Protein AF-A0A5Z9PW74-F1 (afdb_monomer)

Structure (mmCIF, N/CA/C/O backbone):
data_AF-A0A5Z9PW74-F1
#
_entry.id   AF-A0A5Z9PW74-F1
#
loop_
_atom_site.group_PDB
_atom_site.id
_atom_site.type_symbol
_atom_site.label_atom_id
_atom_site.label_alt_id
_atom_site.label_comp_id
_atom_site.label_asym_id
_atom_site.label_entity_id
_atom_site.label_seq_id
_atom_site.pdbx_PDB_ins_code
_atom_site.Cartn_x
_atom_site.Cartn_y
_atom_site.Cartn_z
_atom_site.occupancy
_atom_site.B_iso_or_equiv
_atom_site.auth_seq_id
_atom_site.auth_comp_id
_atom_site.auth_asym_id
_atom_site.auth_atom_id
_atom_site.pdbx_PDB_model_num
ATOM 1 N N . MET A 1 1 ? 16.087 -4.328 -12.715 1.00 66.50 1 MET A N 1
ATOM 2 C CA . MET A 1 1 ? 15.953 -2.878 -12.446 1.00 66.50 1 MET A CA 1
ATOM 3 C C . MET A 1 1 ? 14.597 -2.416 -12.940 1.00 66.50 1 MET A C 1
ATOM 5 O O . MET A 1 1 ? 14.106 -2.971 -13.917 1.00 66.50 1 MET A O 1
ATOM 9 N N . VAL A 1 2 ? 13.992 -1.455 -12.253 1.00 74.88 2 VAL A N 1
ATOM 10 C CA . VAL A 1 2 ? 12.717 -0.832 -12.641 1.00 74.88 2 VAL A CA 1
ATOM 11 C C . VAL A 1 2 ? 13.027 0.617 -12.989 1.00 74.88 2 VAL A C 1
ATOM 13 O O . VAL A 1 2 ? 13.859 1.220 -12.319 1.00 74.88 2 VAL A O 1
ATOM 16 N N . GLY A 1 3 ? 12.424 1.165 -14.040 1.00 78.69 3 GLY A N 1
ATOM 17 C CA . GLY A 1 3 ? 12.717 2.526 -14.480 1.00 78.69 3 GLY A CA 1
ATOM 18 C C . GLY A 1 3 ? 11.499 3.230 -15.059 1.00 78.69 3 GLY A C 1
ATOM 19 O O . GLY A 1 3 ? 10.570 2.586 -15.549 1.00 78.69 3 GLY A O 1
ATOM 20 N N . LYS A 1 4 ? 11.514 4.559 -14.988 1.00 83.31 4 LYS A N 1
ATOM 21 C CA . LYS A 1 4 ? 10.481 5.441 -15.528 1.00 83.31 4 LYS A CA 1
ATOM 22 C C . LYS A 1 4 ? 10.941 5.996 -16.870 1.00 83.31 4 LYS A C 1
ATOM 24 O O . LYS A 1 4 ? 12.038 6.531 -16.981 1.00 83.31 4 LYS A O 1
ATOM 29 N N . ILE A 1 5 ? 10.089 5.900 -17.887 1.00 86.31 5 ILE A N 1
ATOM 30 C CA . ILE A 1 5 ? 10.339 6.539 -19.184 1.00 86.31 5 ILE A CA 1
ATOM 31 C C . ILE A 1 5 ? 10.081 8.043 -19.046 1.00 86.31 5 ILE A C 1
ATOM 33 O O . ILE A 1 5 ? 8.976 8.444 -18.684 1.00 86.31 5 ILE A O 1
ATOM 37 N N . THR A 1 6 ? 11.078 8.868 -19.365 1.00 88.06 6 THR A N 1
ATOM 38 C CA . THR A 1 6 ? 11.010 10.337 -19.233 1.00 88.06 6 THR A CA 1
ATOM 39 C C . THR A 1 6 ? 10.959 11.068 -20.573 1.00 88.06 6 THR A C 1
ATOM 41 O O . THR A 1 6 ? 10.794 12.285 -20.600 1.00 88.06 6 THR A O 1
ATOM 44 N N . SER A 1 7 ? 11.056 10.352 -21.700 1.00 88.75 7 SER A N 1
ATOM 45 C CA . SER A 1 7 ? 10.998 10.955 -23.034 1.00 88.75 7 SER A CA 1
ATOM 46 C C . SER A 1 7 ? 10.033 10.253 -23.987 1.00 88.75 7 SER A C 1
ATOM 48 O O . SER A 1 7 ? 9.772 9.046 -23.915 1.00 88.75 7 SER A O 1
ATOM 50 N N . ASN A 1 8 ? 9.583 11.024 -24.976 1.00 89.56 8 ASN A N 1
ATOM 51 C CA . ASN A 1 8 ? 9.046 10.475 -26.213 1.00 89.56 8 ASN A CA 1
ATOM 52 C C . ASN A 1 8 ? 10.117 9.647 -26.949 1.00 89.56 8 ASN A C 1
ATOM 54 O O . ASN A 1 8 ? 11.316 9.845 -26.718 1.00 89.56 8 ASN A O 1
ATOM 58 N N . PRO A 1 9 ? 9.703 8.702 -27.813 1.00 89.06 9 PRO A N 1
ATOM 59 C CA . PRO A 1 9 ? 10.643 7.951 -28.629 1.00 89.06 9 PRO A CA 1
ATOM 60 C C . PRO A 1 9 ? 11.399 8.894 -29.570 1.00 89.06 9 PRO A C 1
ATOM 62 O O . PRO A 1 9 ? 10.784 9.706 -30.260 1.00 89.06 9 PRO A O 1
ATOM 65 N N . TYR A 1 10 ? 12.722 8.769 -29.614 1.00 89.38 10 TYR A N 1
ATOM 66 C CA . TYR A 1 10 ? 13.591 9.545 -30.496 1.00 89.38 10 TYR A CA 1
ATOM 67 C C . TYR A 1 10 ? 14.559 8.635 -31.250 1.00 89.38 10 TYR A C 1
ATOM 69 O O . TYR A 1 10 ? 14.771 7.477 -30.880 1.00 89.38 10 TYR A O 1
ATOM 77 N N . LYS A 1 11 ? 15.114 9.153 -32.348 1.00 87.88 11 LYS A N 1
ATOM 78 C CA . LYS A 1 11 ? 16.115 8.446 -33.141 1.00 87.88 11 LYS A CA 1
ATOM 79 C C . LYS A 1 11 ? 17.508 8.893 -32.720 1.00 87.88 11 LYS A C 1
ATOM 81 O O . LYS A 1 11 ? 17.800 10.081 -32.751 1.00 87.88 11 LYS A O 1
ATOM 86 N N . ASP A 1 12 ? 18.352 7.933 -32.394 1.00 84.00 12 ASP A N 1
ATOM 87 C CA . ASP A 1 12 ? 19.749 8.136 -32.044 1.00 84.00 12 ASP A CA 1
ATOM 88 C C . ASP A 1 12 ? 20.562 6.967 -32.600 1.00 84.00 12 ASP A C 1
ATOM 90 O O . ASP A 1 12 ? 20.266 5.803 -32.343 1.00 84.00 12 ASP A O 1
ATOM 94 N N . ILE A 1 13 ? 21.518 7.293 -33.463 1.00 80.00 13 ILE A N 1
ATOM 95 C CA . ILE A 1 13 ? 22.240 6.342 -34.315 1.00 80.00 13 ILE A CA 1
ATOM 96 C C . ILE A 1 13 ? 23.538 5.884 -33.631 1.00 80.00 13 ILE A C 1
ATOM 98 O O . ILE A 1 13 ? 24.145 4.905 -34.062 1.00 80.00 13 ILE A O 1
ATOM 102 N N . GLU A 1 14 ? 23.956 6.552 -32.556 1.00 80.62 14 GLU A N 1
ATOM 103 C CA . GLU A 1 14 ? 25.198 6.236 -31.859 1.00 80.62 14 GLU A CA 1
ATOM 104 C C . GLU A 1 14 ? 25.091 4.884 -31.166 1.00 80.62 14 GLU A C 1
ATOM 106 O O . GLU A 1 14 ? 24.186 4.659 -30.376 1.00 80.62 14 GLU A O 1
ATOM 111 N N . SER A 1 15 ? 26.001 3.951 -31.426 1.00 75.38 15 SER A N 1
ATOM 112 C CA . SER A 1 15 ? 25.980 2.647 -30.760 1.00 75.38 15 SER A CA 1
ATOM 113 C C . SER A 1 15 ? 26.229 2.778 -29.256 1.00 75.38 15 SER A C 1
ATOM 115 O O . SER A 1 15 ? 27.165 3.459 -28.849 1.00 75.38 15 SER A O 1
ATOM 117 N N . VAL A 1 16 ? 25.437 2.077 -28.441 1.00 75.38 16 VAL A N 1
ATOM 118 C CA . VAL A 1 16 ? 25.599 2.052 -26.977 1.00 75.38 16 VAL A CA 1
ATOM 119 C C . VAL A 1 16 ? 26.006 0.660 -26.522 1.00 75.38 16 VAL A C 1
ATOM 121 O O . VAL A 1 16 ? 25.545 -0.347 -27.068 1.00 75.38 16 VAL A O 1
ATOM 124 N N . THR A 1 17 ? 26.886 0.618 -25.531 1.00 75.00 17 THR A N 1
ATOM 125 C CA . THR A 1 17 ? 27.323 -0.598 -24.854 1.00 75.00 17 THR A CA 1
ATOM 126 C C . THR A 1 17 ? 26.446 -0.877 -23.636 1.00 75.00 17 THR A C 1
ATOM 128 O O . THR A 1 17 ? 25.918 0.033 -22.995 1.00 75.00 17 THR A O 1
ATOM 131 N N . LEU A 1 18 ? 26.252 -2.156 -23.322 1.00 70.69 18 LEU A N 1
ATOM 132 C CA . LEU A 1 18 ? 25.516 -2.559 -22.127 1.00 70.69 18 LEU A CA 1
ATOM 133 C C . LEU A 1 18 ? 26.443 -2.481 -20.912 1.00 70.69 18 LEU A C 1
ATOM 135 O O . LEU A 1 18 ? 27.542 -3.023 -20.930 1.00 70.69 18 LEU A O 1
ATOM 139 N N . LEU A 1 19 ? 25.987 -1.839 -19.842 1.00 70.00 19 LEU A N 1
ATOM 140 C CA . LEU A 1 19 ? 26.638 -1.903 -18.535 1.00 70.00 19 LEU A CA 1
ATOM 141 C C . LEU A 1 19 ? 26.008 -3.040 -17.731 1.00 70.00 19 LEU A C 1
ATOM 143 O O . LEU A 1 19 ? 24.802 -3.030 -17.477 1.00 70.00 19 LEU A O 1
ATOM 147 N N . ASN A 1 20 ? 26.818 -4.026 -17.346 1.00 65.94 20 ASN A N 1
ATOM 148 C CA . ASN A 1 20 ? 26.377 -5.079 -16.439 1.00 65.94 20 ASN A CA 1
ATOM 149 C C . ASN A 1 20 ? 26.223 -4.547 -15.012 1.00 65.94 20 ASN A C 1
ATOM 151 O O . ASN A 1 20 ? 26.758 -3.499 -14.651 1.00 65.94 20 ASN A O 1
ATOM 155 N N . VAL A 1 21 ? 25.508 -5.317 -14.187 1.00 64.69 21 VAL A N 1
ATOM 156 C CA . VAL A 1 21 ? 25.274 -5.012 -12.763 1.00 64.69 21 VAL A CA 1
ATOM 157 C C . VAL A 1 21 ? 26.593 -4.823 -11.997 1.00 64.69 21 VAL A C 1
ATOM 159 O O . VAL A 1 21 ? 26.650 -4.013 -11.079 1.00 64.69 21 VAL A O 1
ATOM 162 N N . ASP A 1 22 ? 27.665 -5.485 -12.441 1.00 68.38 22 ASP A N 1
ATOM 163 C CA . ASP A 1 22 ? 29.005 -5.418 -11.844 1.00 68.38 22 ASP A CA 1
ATOM 164 C C . ASP A 1 22 ? 29.851 -4.228 -12.351 1.00 68.38 22 ASP A C 1
ATOM 166 O O . ASP A 1 22 ? 31.044 -4.139 -12.069 1.00 68.38 22 ASP A O 1
ATOM 170 N N . GLY A 1 23 ? 29.270 -3.324 -13.151 1.00 65.31 23 GLY A N 1
ATOM 171 C CA . GLY A 1 23 ? 29.958 -2.159 -13.727 1.00 65.31 23 GLY A CA 1
ATOM 172 C C . GLY A 1 23 ? 30.857 -2.473 -14.929 1.00 65.31 23 GLY A C 1
ATOM 173 O O . GLY A 1 23 ? 31.431 -1.565 -15.529 1.00 65.31 23 GLY A O 1
ATOM 174 N N . ILE A 1 24 ? 30.960 -3.745 -15.321 1.00 73.06 24 ILE A N 1
ATOM 175 C CA . ILE A 1 24 ? 31.710 -4.176 -16.503 1.00 73.06 24 ILE A CA 1
ATOM 176 C C . ILE A 1 24 ? 30.878 -3.887 -17.754 1.00 73.06 24 ILE A C 1
ATOM 178 O O . ILE A 1 24 ? 29.700 -4.239 -17.836 1.00 73.06 24 ILE A O 1
ATOM 182 N N . THR A 1 25 ? 31.501 -3.243 -18.737 1.00 71.62 25 THR A N 1
ATOM 183 C CA . THR A 1 25 ? 30.874 -2.957 -20.029 1.00 71.62 25 THR A CA 1
ATOM 184 C C . THR A 1 25 ? 30.905 -4.216 -20.897 1.00 71.62 25 THR A C 1
ATOM 186 O O . THR A 1 25 ? 31.973 -4.773 -21.133 1.00 71.62 25 THR A O 1
ATOM 189 N N . ASP A 1 26 ? 29.744 -4.680 -21.351 1.00 69.50 26 ASP A N 1
ATOM 190 C CA . ASP A 1 26 ? 29.622 -5.768 -22.323 1.00 69.50 26 ASP A CA 1
ATOM 191 C C . ASP A 1 26 ? 30.066 -5.263 -23.709 1.00 69.50 26 ASP A C 1
ATOM 193 O O . ASP A 1 26 ? 29.720 -4.154 -24.128 1.00 69.50 26 ASP A O 1
ATOM 197 N N . GLU A 1 27 ? 30.809 -6.091 -24.443 1.00 62.38 27 GLU A N 1
ATOM 198 C CA . GLU A 1 27 ? 31.294 -5.787 -25.797 1.00 62.38 27 GLU A CA 1
ATOM 199 C C . GLU A 1 27 ? 30.161 -5.768 -26.840 1.00 62.38 27 GLU A C 1
ATOM 201 O O . GLU A 1 27 ? 30.342 -5.327 -27.980 1.00 62.38 27 GLU A O 1
ATOM 206 N N . LYS A 1 28 ? 28.961 -6.236 -26.477 1.00 69.81 28 LYS A N 1
ATOM 207 C CA . LYS A 1 28 ? 27.792 -6.227 -27.361 1.00 69.81 28 LYS A CA 1
ATOM 208 C C . LYS A 1 28 ? 27.276 -4.809 -27.613 1.00 69.81 28 LYS A C 1
ATOM 210 O O . LYS A 1 28 ? 26.594 -4.207 -26.786 1.00 69.81 28 LYS A O 1
ATOM 215 N N . LEU A 1 29 ? 27.522 -4.323 -28.830 1.00 69.50 29 L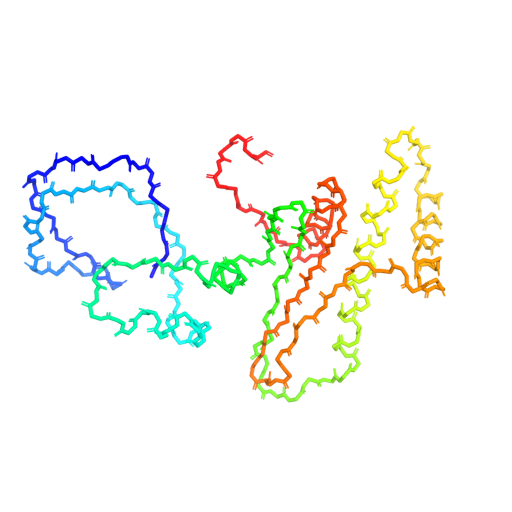EU A N 1
ATOM 216 C CA . LEU A 1 29 ? 26.974 -3.068 -29.346 1.00 69.50 29 LEU A CA 1
ATOM 217 C C . LEU A 1 29 ? 25.482 -3.208 -29.673 1.00 69.50 29 LEU A C 1
ATOM 219 O O . LEU A 1 29 ? 25.085 -3.982 -30.553 1.00 69.50 29 LEU A O 1
ATOM 223 N N . LEU A 1 30 ? 24.651 -2.398 -29.021 1.00 72.81 30 LEU A N 1
ATOM 224 C CA . LEU A 1 30 ? 23.245 -2.254 -29.378 1.00 72.81 30 LEU A CA 1
ATOM 225 C C . LEU A 1 30 ? 23.124 -1.384 -30.635 1.00 72.81 30 LEU A C 1
ATOM 227 O O . LEU A 1 30 ? 23.350 -0.176 -30.603 1.00 72.81 30 LEU A O 1
ATOM 231 N N . LYS A 1 31 ? 22.728 -2.007 -31.750 1.00 78.56 31 LYS A N 1
ATOM 232 C CA . LYS A 1 31 ? 22.545 -1.350 -33.061 1.00 78.56 31 LYS A CA 1
ATOM 233 C C . LYS A 1 31 ? 21.176 -0.678 -33.231 1.00 78.56 31 LYS A C 1
ATOM 235 O O . LYS A 1 31 ? 20.848 -0.206 -34.316 1.00 78.56 31 LYS A O 1
ATOM 240 N N . PHE A 1 32 ? 20.346 -0.681 -32.190 1.00 79.88 32 PHE A N 1
ATOM 241 C CA . PHE A 1 32 ? 19.000 -0.124 -32.262 1.00 79.88 32 PHE A CA 1
ATOM 242 C C . PHE A 1 32 ? 19.042 1.401 -32.196 1.00 79.88 32 PHE A C 1
ATOM 244 O O . PHE A 1 32 ? 19.608 1.980 -31.267 1.00 79.88 32 PHE A O 1
ATOM 251 N N . SER A 1 33 ? 18.401 2.036 -33.181 1.00 84.12 33 SER A N 1
ATOM 252 C CA . SER A 1 33 ? 18.391 3.492 -33.301 1.00 84.12 33 SER A CA 1
ATOM 253 C C . SER A 1 33 ? 17.187 4.170 -32.652 1.00 84.12 33 SER A C 1
ATOM 255 O O . SER A 1 33 ? 17.133 5.390 -32.604 1.00 84.12 33 SER A O 1
ATOM 257 N N . LEU A 1 34 ? 16.172 3.411 -32.233 1.00 84.31 34 LEU A N 1
ATOM 258 C CA . LEU A 1 34 ? 14.992 3.957 -31.562 1.00 84.31 34 LEU A CA 1
ATOM 259 C C . LEU A 1 34 ? 15.220 3.923 -30.052 1.00 84.31 34 LEU A C 1
ATOM 261 O O . LEU A 1 34 ? 15.484 2.854 -29.502 1.00 84.31 34 LEU A O 1
ATOM 265 N N . ARG A 1 35 ? 15.114 5.078 -29.392 1.00 85.69 35 ARG A N 1
ATOM 266 C CA . ARG A 1 35 ? 15.480 5.244 -27.982 1.00 85.69 35 ARG A CA 1
ATOM 267 C C . ARG A 1 35 ? 14.448 6.008 -27.184 1.00 85.69 35 ARG A C 1
ATOM 269 O O . ARG A 1 35 ? 13.612 6.726 -27.730 1.00 85.69 35 ARG A O 1
ATOM 276 N N . ARG A 1 36 ? 14.526 5.816 -25.871 1.00 88.06 36 ARG A N 1
ATOM 277 C CA . ARG A 1 36 ? 13.781 6.547 -24.852 1.00 88.06 36 ARG A CA 1
ATOM 278 C C . ARG A 1 36 ? 14.687 6.745 -23.645 1.00 88.06 36 ARG A C 1
ATOM 280 O O . ARG A 1 36 ? 15.402 5.818 -23.271 1.00 88.06 36 ARG A O 1
ATOM 287 N N . ASN A 1 37 ? 14.610 7.918 -23.031 1.00 86.00 37 ASN A N 1
ATOM 288 C CA . ASN A 1 37 ? 15.283 8.178 -21.768 1.00 86.00 37 ASN A CA 1
ATOM 289 C C . ASN A 1 37 ? 14.562 7.416 -20.661 1.00 86.00 37 ASN A C 1
ATOM 291 O O . ASN A 1 37 ? 13.328 7.442 -20.581 1.00 86.00 37 ASN A O 1
ATOM 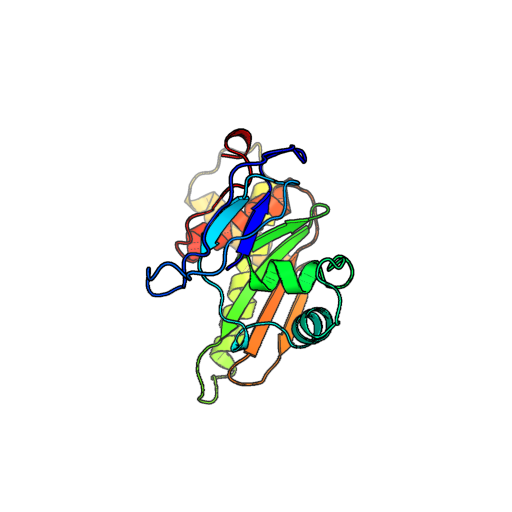295 N N . VAL A 1 38 ? 15.343 6.733 -19.830 1.00 84.56 38 VAL A N 1
ATOM 296 C CA . VAL A 1 38 ? 14.847 5.986 -18.679 1.00 84.56 38 VAL A CA 1
ATOM 297 C C . VAL A 1 38 ? 15.596 6.458 -17.448 1.00 84.56 38 VAL A C 1
ATOM 299 O O . VAL A 1 38 ? 16.822 6.397 -17.394 1.00 84.56 38 VAL A O 1
ATOM 302 N N . GLU A 1 39 ? 14.843 6.911 -16.459 1.00 83.75 39 GLU A N 1
ATOM 303 C CA . GLU A 1 39 ? 15.348 7.111 -15.112 1.00 83.75 39 GLU A CA 1
ATOM 304 C C . GLU A 1 39 ? 15.250 5.778 -14.372 1.00 83.75 39 GLU A C 1
ATOM 306 O O . GLU A 1 39 ? 14.156 5.249 -14.154 1.00 83.75 39 GLU A O 1
ATOM 311 N N . TRP A 1 40 ? 16.399 5.184 -14.058 1.00 80.12 40 TRP A N 1
ATOM 312 C CA . TRP A 1 40 ? 16.458 3.891 -13.388 1.00 80.12 40 TRP A CA 1
ATOM 313 C C . TRP A 1 40 ? 16.323 4.062 -11.877 1.00 80.12 40 TRP A C 1
ATOM 315 O O . TRP A 1 40 ? 17.081 4.797 -11.252 1.00 80.12 40 TRP A O 1
ATOM 325 N N . GLY A 1 41 ? 15.361 3.352 -11.295 1.00 72.19 41 GLY A N 1
ATOM 326 C CA . GLY A 1 41 ? 15.184 3.244 -9.855 1.00 72.19 41 GLY A CA 1
ATOM 327 C C . GLY A 1 41 ? 16.006 2.104 -9.251 1.00 72.19 41 GLY A C 1
ATOM 328 O O . GLY A 1 41 ? 16.911 1.541 -9.869 1.00 72.19 41 GLY A O 1
ATOM 329 N N . LYS A 1 42 ? 15.654 1.727 -8.018 1.00 71.69 42 LYS A N 1
ATOM 330 C CA . LYS A 1 42 ? 16.347 0.667 -7.274 1.00 71.69 42 LYS A CA 1
ATOM 331 C C . LYS A 1 42 ? 16.325 -0.670 -8.025 1.00 71.69 42 LYS A C 1
ATOM 333 O O . LYS A 1 42 ? 15.344 -1.045 -8.679 1.00 71.69 42 LYS A O 1
ATOM 338 N N . THR A 1 43 ? 17.411 -1.427 -7.891 1.00 73.25 43 THR A N 1
ATOM 339 C CA . THR A 1 43 ? 17.471 -2.804 -8.383 1.00 73.25 43 THR A CA 1
ATOM 340 C C . THR A 1 43 ? 16.487 -3.661 -7.602 1.00 73.25 43 THR A C 1
ATOM 342 O O . THR A 1 43 ? 16.626 -3.843 -6.398 1.00 73.25 43 THR A O 1
ATOM 345 N N . GLN A 1 44 ? 15.496 -4.189 -8.313 1.00 72.06 44 GLN A N 1
ATOM 346 C CA . GLN A 1 44 ? 14.560 -5.170 -7.786 1.00 72.06 44 GLN A CA 1
ATOM 347 C C . GLN A 1 44 ? 14.932 -6.563 -8.292 1.00 72.06 44 GLN A C 1
ATOM 349 O O . GLN A 1 44 ? 15.214 -6.732 -9.486 1.00 72.06 44 GLN A O 1
ATOM 354 N N . PHE A 1 45 ? 14.933 -7.542 -7.389 1.00 71.88 45 PHE A N 1
ATOM 355 C CA . PHE A 1 45 ? 15.301 -8.920 -7.697 1.00 71.88 45 PHE A CA 1
ATOM 356 C C . PHE A 1 45 ? 14.093 -9.732 -8.182 1.00 71.88 45 PHE A C 1
ATOM 358 O O . PHE A 1 45 ? 12.964 -9.552 -7.721 1.00 71.88 45 PHE A O 1
ATOM 365 N N . ARG A 1 46 ? 14.331 -10.610 -9.164 1.00 70.00 46 ARG A N 1
ATOM 366 C CA . ARG A 1 46 ? 13.274 -11.360 -9.866 1.00 70.00 46 ARG A CA 1
ATOM 367 C C . ARG A 1 46 ? 12.640 -12.453 -8.999 1.00 70.00 46 ARG A C 1
ATOM 369 O O . ARG A 1 46 ? 11.483 -12.794 -9.200 1.00 70.00 46 ARG A O 1
ATOM 376 N N . ASP A 1 47 ? 13.389 -12.995 -8.052 1.00 70.75 47 ASP A N 1
ATOM 377 C CA . ASP A 1 47 ? 12.927 -13.948 -7.036 1.00 70.75 47 ASP A CA 1
ATOM 378 C C . ASP A 1 47 ? 11.871 -13.345 -6.094 1.00 70.75 47 ASP A C 1
ATOM 380 O O . ASP A 1 47 ? 10.993 -14.056 -5.617 1.00 70.75 47 ASP A O 1
ATOM 384 N N . LYS A 1 48 ? 11.909 -12.024 -5.884 1.00 71.19 48 LYS A N 1
ATOM 385 C CA . LYS A 1 48 ? 10.957 -11.278 -5.053 1.00 71.19 48 LYS A CA 1
ATOM 386 C C . LYS A 1 48 ? 9.681 -10.846 -5.789 1.00 71.19 48 LYS A C 1
ATOM 388 O O . LYS A 1 48 ? 8.821 -10.238 -5.142 1.00 71.19 48 LYS A O 1
ATOM 393 N N . LEU A 1 49 ? 9.564 -11.112 -7.096 1.00 74.44 49 LEU A N 1
ATOM 394 C CA . LEU A 1 49 ? 8.388 -10.762 -7.901 1.00 74.44 49 LEU A CA 1
ATOM 395 C C . LEU A 1 49 ? 7.181 -11.641 -7.547 1.00 74.44 49 LEU A C 1
ATOM 397 O O . LEU A 1 49 ? 7.321 -12.865 -7.474 1.00 74.44 49 LEU A O 1
ATOM 401 N N . PRO A 1 50 ? 5.973 -11.059 -7.461 1.00 69.50 50 PRO A N 1
ATOM 402 C CA . PRO A 1 50 ? 4.739 -11.831 -7.432 1.00 69.50 50 PRO A CA 1
ATOM 403 C C . PRO A 1 50 ? 4.658 -12.816 -8.608 1.00 69.50 50 PRO A C 1
ATOM 405 O O . PRO A 1 50 ? 4.950 -12.467 -9.758 1.00 69.50 50 PRO A O 1
ATOM 408 N N . LEU A 1 51 ? 4.221 -14.049 -8.330 1.00 69.00 51 LEU A N 1
ATOM 409 C CA . LEU A 1 51 ? 4.165 -15.137 -9.316 1.00 69.00 51 LEU A CA 1
ATOM 410 C C . LEU A 1 51 ? 3.340 -14.761 -10.561 1.00 69.00 51 LEU A C 1
ATOM 412 O O . LEU A 1 51 ? 3.738 -15.075 -11.684 1.00 69.00 51 LEU A O 1
ATOM 416 N N . ALA A 1 52 ? 2.237 -14.034 -10.359 1.00 67.00 52 ALA A N 1
ATOM 417 C CA . ALA A 1 52 ? 1.364 -13.540 -11.423 1.00 67.00 52 ALA A CA 1
ATOM 418 C C . ALA A 1 52 ? 2.125 -12.682 -12.454 1.00 67.00 52 ALA A C 1
ATOM 420 O O . ALA A 1 52 ? 1.978 -12.859 -13.664 1.00 67.00 52 ALA A O 1
ATOM 421 N N . ILE A 1 53 ? 3.037 -11.827 -11.985 1.00 72.31 53 ILE A N 1
ATOM 422 C CA . ILE A 1 53 ? 3.854 -10.966 -12.844 1.00 72.31 53 ILE A CA 1
ATOM 423 C C . ILE A 1 53 ? 5.009 -11.764 -13.466 1.00 72.31 53 ILE A C 1
ATOM 425 O O . ILE A 1 53 ? 5.342 -11.573 -14.636 1.00 72.31 53 ILE A O 1
ATOM 429 N N . ASN A 1 54 ? 5.602 -12.708 -12.724 1.00 74.50 54 ASN A N 1
ATOM 430 C CA . ASN A 1 54 ? 6.705 -13.534 -13.226 1.00 74.50 54 ASN A CA 1
ATOM 431 C C . ASN A 1 54 ? 6.318 -14.322 -14.491 1.00 74.50 54 ASN A C 1
ATOM 433 O O . ASN A 1 54 ? 7.150 -14.477 -15.384 1.00 74.50 54 ASN A O 1
ATOM 437 N N . ASN A 1 55 ? 5.061 -14.766 -14.600 1.00 70.81 55 ASN A N 1
ATOM 438 C CA . ASN A 1 55 ? 4.546 -15.423 -15.804 1.00 70.81 55 ASN A CA 1
ATOM 439 C C . ASN A 1 55 ? 4.512 -14.484 -17.017 1.00 70.81 55 ASN A C 1
ATOM 441 O O . ASN A 1 55 ? 4.894 -14.896 -18.111 1.00 70.81 55 ASN A O 1
ATOM 445 N N . SER A 1 56 ? 4.151 -13.215 -16.823 1.00 72.38 56 SER A N 1
ATOM 446 C CA . SER A 1 56 ? 4.182 -12.208 -17.894 1.00 72.38 56 SER A CA 1
ATOM 447 C C . SER A 1 56 ? 5.608 -11.974 -18.405 1.00 72.38 56 SER A C 1
ATOM 449 O O . SER A 1 56 ? 5.844 -11.898 -19.607 1.00 72.38 56 SER A O 1
ATOM 451 N N . PHE A 1 57 ? 6.595 -12.002 -17.504 1.00 69.50 57 PHE A N 1
ATOM 452 C CA . PHE A 1 57 ? 8.019 -11.937 -17.851 1.00 69.50 57 PHE A CA 1
ATOM 453 C C . PHE A 1 57 ? 8.602 -13.234 -18.448 1.00 69.50 57 PHE A C 1
ATOM 455 O O . PHE A 1 57 ? 9.817 -13.297 -18.660 1.00 69.50 57 PHE A O 1
ATOM 462 N N . ARG A 1 58 ? 7.811 -14.298 -18.640 1.00 70.00 58 ARG A N 1
ATOM 463 C CA . ARG A 1 58 ? 8.223 -15.521 -19.361 1.00 70.00 58 ARG A CA 1
ATOM 464 C C . ARG A 1 58 ? 7.777 -15.517 -20.824 1.00 70.00 58 ARG A C 1
ATOM 466 O O . ARG A 1 58 ? 8.156 -16.420 -21.563 1.00 70.00 58 ARG A O 1
ATOM 473 N N . ALA A 1 59 ? 6.984 -14.533 -21.247 1.00 68.56 59 ALA A N 1
ATOM 474 C CA . ALA A 1 59 ? 6.596 -14.396 -22.642 1.00 68.56 59 ALA A CA 1
ATOM 475 C C . ALA A 1 59 ? 7.824 -14.100 -23.521 1.00 68.56 59 ALA A C 1
ATOM 477 O O . ALA A 1 59 ? 8.693 -13.316 -23.149 1.00 68.56 59 ALA A O 1
ATOM 478 N N . ASN A 1 60 ? 7.866 -14.670 -24.729 1.00 72.81 60 ASN A N 1
ATOM 479 C CA . ASN A 1 60 ? 8.952 -14.455 -25.701 1.00 72.81 60 ASN A CA 1
ATOM 480 C C . ASN A 1 60 ? 8.943 -13.046 -26.339 1.00 72.81 60 ASN A C 1
ATOM 482 O O . ASN A 1 60 ? 9.615 -12.814 -27.342 1.00 72.81 60 ASN A O 1
ATOM 486 N N . GLN A 1 61 ? 8.148 -12.114 -25.809 1.00 74.88 61 GLN A N 1
ATOM 487 C CA . GLN A 1 61 ? 8.017 -10.755 -26.327 1.00 74.88 61 GLN A CA 1
ATOM 488 C C . GLN A 1 61 ? 8.901 -9.795 -25.532 1.00 74.88 61 GLN A C 1
ATOM 490 O O . GLN A 1 61 ? 8.918 -9.812 -24.305 1.00 74.88 61 GLN A O 1
ATOM 495 N N . THR A 1 62 ? 9.606 -8.912 -26.239 1.00 71.81 62 THR A N 1
ATOM 496 C CA . THR A 1 62 ? 10.469 -7.886 -25.629 1.00 71.81 62 THR A CA 1
ATOM 497 C C . THR A 1 62 ? 9.669 -6.737 -25.005 1.00 71.81 62 THR A C 1
ATOM 499 O O . THR A 1 62 ? 10.166 -6.055 -24.114 1.00 71.81 62 THR A O 1
ATOM 502 N N . VAL A 1 63 ? 8.430 -6.521 -25.457 1.00 77.19 63 VAL A N 1
ATOM 503 C CA . VAL A 1 63 ? 7.504 -5.507 -24.938 1.00 77.19 63 VAL A CA 1
ATOM 504 C C . VAL A 1 63 ? 6.149 -6.169 -24.727 1.00 77.19 63 VAL A C 1
ATOM 506 O O . VAL A 1 63 ? 5.613 -6.763 -25.657 1.00 77.19 63 VAL A O 1
ATOM 509 N N . PHE A 1 64 ? 5.597 -6.052 -23.523 1.00 79.62 64 PHE A N 1
ATOM 510 C CA . PHE A 1 64 ? 4.266 -6.549 -23.183 1.00 79.62 64 PHE A CA 1
ATOM 511 C C . PHE A 1 64 ? 3.564 -5.573 -22.234 1.00 79.62 64 PHE A C 1
ATOM 513 O O . PHE A 1 64 ? 4.209 -4.775 -21.551 1.00 79.62 64 PHE A O 1
ATOM 520 N N . SER A 1 65 ? 2.234 -5.627 -22.201 1.00 79.56 65 SER A N 1
ATOM 521 C CA . SER A 1 65 ? 1.436 -4.857 -21.247 1.00 79.56 65 SER A CA 1
ATOM 522 C C . SER A 1 65 ? 1.321 -5.621 -19.932 1.00 79.56 65 SER A C 1
ATOM 524 O O . SER A 1 65 ? 0.904 -6.775 -19.929 1.00 79.56 65 SER A O 1
ATOM 526 N N . ALA A 1 66 ? 1.657 -4.974 -18.816 1.00 78.88 66 ALA A N 1
ATOM 527 C CA . ALA A 1 66 ? 1.445 -5.508 -17.468 1.00 78.88 66 ALA A CA 1
ATOM 528 C C . ALA A 1 66 ? 0.167 -4.953 -16.808 1.00 78.88 66 ALA A C 1
ATOM 530 O O . ALA A 1 66 ? 0.008 -5.058 -15.595 1.00 78.88 66 ALA A O 1
ATOM 531 N N . ASN A 1 67 ? -0.733 -4.339 -17.590 1.00 81.50 67 ASN A N 1
ATOM 532 C CA . ASN A 1 67 ? -1.893 -3.613 -17.064 1.00 81.50 67 ASN A CA 1
ATOM 533 C C . ASN A 1 67 ? -2.856 -4.504 -16.260 1.00 81.50 67 ASN A C 1
ATOM 535 O O . ASN A 1 67 ? -3.448 -4.047 -15.293 1.00 81.50 67 ASN A O 1
ATOM 539 N N . GLU A 1 68 ? -2.982 -5.783 -16.619 1.00 81.00 68 GLU A N 1
ATOM 540 C CA . GLU A 1 68 ? -3.826 -6.740 -15.887 1.00 81.00 68 GLU A CA 1
ATOM 541 C C . GLU A 1 68 ? -3.321 -7.020 -14.464 1.00 81.00 68 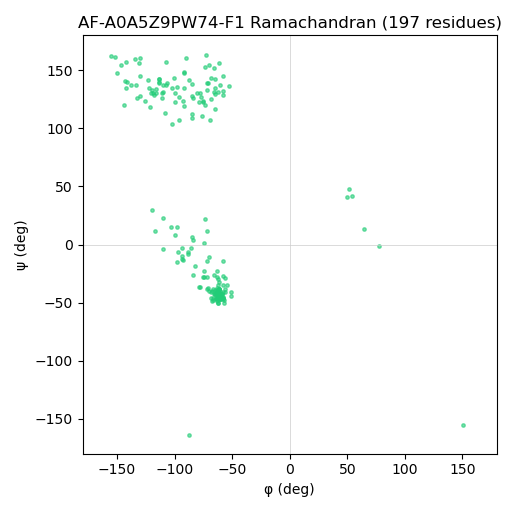GLU A C 1
ATOM 543 O O . GLU A 1 68 ? -4.115 -7.330 -13.584 1.00 81.00 68 GLU A O 1
ATOM 548 N N . TYR A 1 69 ? -2.016 -6.853 -14.227 1.00 81.81 69 TYR A N 1
ATOM 549 C CA . TYR A 1 69 ? -1.356 -7.070 -12.935 1.00 81.81 69 TYR A CA 1
ATOM 550 C C . TYR A 1 69 ? -0.895 -5.754 -12.300 1.00 81.81 69 TYR A C 1
ATOM 552 O O . TYR A 1 69 ? 0.051 -5.725 -11.509 1.00 81.81 69 TYR A O 1
ATOM 560 N N . TRP A 1 70 ? -1.522 -4.638 -12.692 1.00 83.75 70 TRP A N 1
ATOM 561 C CA . TRP A 1 70 ? -1.177 -3.295 -12.228 1.00 83.75 70 TRP A CA 1
ATOM 562 C C . TRP A 1 70 ? -1.116 -3.239 -10.695 1.00 83.75 70 TRP A C 1
ATOM 564 O O . TRP A 1 70 ? -0.165 -2.698 -10.134 1.00 83.75 70 TRP A O 1
ATOM 574 N N . LYS A 1 71 ? -2.095 -3.832 -10.004 1.00 82.31 71 LYS A N 1
ATOM 575 C CA . LYS A 1 71 ? -2.217 -3.723 -8.549 1.00 82.31 71 LYS A CA 1
ATOM 576 C C . LYS A 1 71 ? -1.074 -4.448 -7.838 1.00 82.31 71 LYS A C 1
ATOM 578 O O . LYS A 1 71 ? -0.419 -3.867 -6.977 1.00 82.31 71 LYS A O 1
ATOM 583 N N . GLU A 1 72 ? -0.798 -5.689 -8.224 1.00 81.38 72 GLU A N 1
ATOM 584 C CA . GLU A 1 72 ? 0.301 -6.503 -7.701 1.00 81.38 72 GLU A CA 1
ATOM 585 C C . GLU A 1 72 ? 1.651 -5.849 -7.989 1.00 81.38 72 GLU A C 1
ATOM 587 O O . GLU A 1 72 ? 2.549 -5.867 -7.148 1.00 81.38 72 GLU A O 1
ATOM 592 N N . LEU A 1 73 ? 1.789 -5.241 -9.169 1.00 82.25 73 LEU A N 1
ATOM 593 C CA . LEU A 1 73 ? 3.002 -4.544 -9.568 1.00 82.25 73 LEU A CA 1
ATOM 594 C C . LEU A 1 73 ? 3.237 -3.313 -8.690 1.00 82.25 73 LEU A C 1
ATOM 596 O O . LEU A 1 73 ? 4.350 -3.123 -8.214 1.00 82.25 73 LEU A O 1
ATOM 600 N N . ASN A 1 74 ? 2.206 -2.525 -8.386 1.00 84.75 74 ASN A N 1
ATOM 601 C CA . ASN A 1 74 ? 2.356 -1.372 -7.494 1.00 84.75 74 ASN A CA 1
ATOM 602 C C . ASN A 1 74 ? 2.573 -1.780 -6.042 1.00 84.75 74 ASN A C 1
ATOM 604 O O . ASN A 1 74 ? 3.411 -1.180 -5.379 1.00 84.75 74 ASN A O 1
ATOM 608 N N . HIS A 1 75 ? 1.911 -2.834 -5.560 1.00 84.44 75 HIS A N 1
ATOM 609 C CA . HIS A 1 75 ? 2.202 -3.365 -4.228 1.00 84.44 75 HIS A CA 1
ATOM 610 C C . HIS A 1 75 ? 3.642 -3.877 -4.095 1.00 84.44 75 HIS A C 1
ATOM 612 O O . HIS A 1 75 ? 4.223 -3.818 -3.014 1.00 84.44 75 HIS A O 1
ATOM 618 N N . TRP A 1 76 ? 4.228 -4.361 -5.192 1.00 80.12 76 TRP A N 1
ATOM 619 C CA . TRP A 1 76 ? 5.624 -4.781 -5.233 1.00 80.12 76 TRP A CA 1
ATOM 620 C C . TRP A 1 76 ? 6.609 -3.607 -5.334 1.00 80.12 76 TRP A C 1
ATOM 622 O O . TRP A 1 76 ? 7.687 -3.654 -4.744 1.00 80.12 76 TRP A O 1
ATOM 632 N N . LEU A 1 77 ? 6.256 -2.555 -6.076 1.00 79.38 77 LEU A N 1
ATOM 633 C CA . LEU A 1 77 ? 7.124 -1.393 -6.293 1.00 79.38 77 LEU A CA 1
ATOM 634 C C . LEU A 1 77 ? 7.051 -0.349 -5.178 1.00 79.38 77 LEU A C 1
ATOM 636 O O . LEU A 1 77 ? 8.009 0.402 -4.988 1.00 79.38 77 LEU A O 1
ATOM 640 N N . SER A 1 78 ? 5.931 -0.277 -4.463 1.00 81.62 78 SER A N 1
ATOM 641 C CA . SER A 1 78 ? 5.623 0.819 -3.553 1.00 81.62 78 SER A CA 1
ATOM 642 C C . SER A 1 78 ? 5.006 0.315 -2.254 1.00 81.62 78 SER A C 1
ATOM 644 O O . SER A 1 78 ? 4.113 -0.535 -2.236 1.00 81.62 78 SER A O 1
ATOM 646 N N . VAL A 1 79 ? 5.466 0.895 -1.144 1.00 86.00 79 VAL A N 1
ATOM 647 C CA . VAL A 1 79 ? 4.958 0.575 0.200 1.00 86.00 79 VAL A CA 1
ATOM 648 C C . VAL A 1 79 ? 3.583 1.206 0.440 1.00 86.00 79 VAL A C 1
ATOM 650 O O . VAL A 1 79 ? 2.773 0.661 1.180 1.00 86.00 79 VAL A O 1
ATOM 653 N N . ALA A 1 80 ? 3.283 2.325 -0.222 1.00 89.2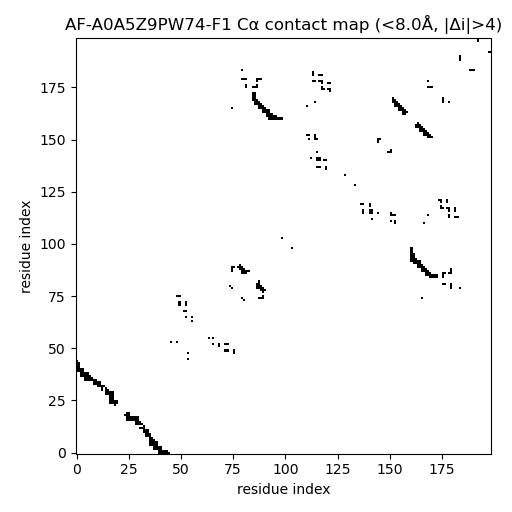5 80 ALA A N 1
ATOM 654 C CA . ALA A 1 80 ? 1.951 2.912 -0.258 1.00 89.25 80 ALA A CA 1
ATOM 655 C C . ALA A 1 80 ? 1.727 3.662 -1.579 1.00 89.25 80 ALA A C 1
ATOM 657 O O . ALA A 1 80 ? 2.674 4.213 -2.143 1.00 89.25 80 ALA A O 1
ATOM 658 N N . PHE A 1 81 ? 0.491 3.685 -2.073 1.00 88.31 81 PHE A N 1
ATOM 659 C CA . PHE A 1 81 ? 0.100 4.442 -3.266 1.00 88.31 81 PHE A CA 1
ATOM 660 C C . PHE A 1 81 ? -1.396 4.777 -3.247 1.00 88.31 81 PHE A C 1
ATOM 662 O O . PHE A 1 81 ? -2.172 4.172 -2.507 1.00 88.31 81 PHE A O 1
ATOM 669 N N . ILE A 1 82 ? -1.811 5.748 -4.066 1.00 88.12 82 ILE A N 1
ATOM 670 C CA . ILE A 1 82 ? -3.222 6.129 -4.214 1.00 88.12 82 ILE A CA 1
ATOM 671 C C . ILE A 1 82 ? -3.643 5.938 -5.666 1.00 88.12 82 ILE A C 1
ATOM 673 O O . ILE A 1 82 ? -2.995 6.452 -6.575 1.00 88.12 82 ILE A O 1
ATOM 677 N N . SER A 1 83 ? -4.761 5.256 -5.879 1.00 87.12 83 SER A N 1
ATOM 678 C CA . SER A 1 83 ? -5.365 5.039 -7.195 1.00 87.12 83 SER A CA 1
ATOM 679 C C . SER A 1 83 ? -6.881 5.121 -7.057 1.00 87.12 83 SER A C 1
ATOM 681 O O . SER A 1 83 ? -7.424 4.630 -6.074 1.00 87.12 83 SER A O 1
ATOM 683 N N . ASP A 1 84 ? -7.549 5.829 -7.971 1.00 86.19 84 ASP A N 1
ATOM 684 C CA . ASP A 1 84 ? -9.012 6.002 -7.985 1.00 86.19 84 ASP A CA 1
ATOM 685 C C . ASP A 1 84 ? -9.621 6.447 -6.640 1.00 86.19 84 ASP A C 1
ATOM 687 O O . ASP A 1 84 ? -10.688 6.002 -6.231 1.00 86.19 84 ASP A O 1
ATOM 691 N N . ASN A 1 85 ? -8.937 7.368 -5.949 1.00 85.81 85 ASN A N 1
ATOM 692 C CA . ASN A 1 85 ? -9.281 7.863 -4.603 1.00 85.81 85 ASN A CA 1
ATOM 693 C C . ASN A 1 85 ? -9.205 6.822 -3.481 1.00 85.81 85 ASN A C 1
ATOM 695 O O . ASN A 1 85 ? -9.653 7.100 -2.373 1.00 85.81 85 ASN A O 1
ATOM 699 N N . GLU A 1 86 ? -8.593 5.673 -3.717 1.00 89.75 86 GLU A N 1
ATOM 700 C CA . GLU A 1 86 ? -8.380 4.626 -2.726 1.00 89.75 86 GLU A CA 1
ATOM 701 C C . GLU A 1 86 ? -6.908 4.583 -2.332 1.00 89.75 86 GLU A C 1
ATOM 703 O O . GLU A 1 86 ? -6.021 4.690 -3.184 1.00 89.75 86 GLU A O 1
ATOM 708 N N . ALA A 1 87 ? -6.644 4.444 -1.035 1.00 90.81 87 ALA A N 1
ATOM 709 C CA . ALA A 1 87 ? -5.290 4.257 -0.538 1.00 90.81 87 ALA A CA 1
ATOM 710 C C . ALA A 1 87 ? -4.969 2.771 -0.440 1.00 90.81 87 ALA A C 1
ATOM 712 O O . ALA A 1 87 ? -5.750 1.976 0.090 1.00 90.81 87 ALA A O 1
ATOM 713 N N . TYR A 1 88 ? -3.786 2.430 -0.927 1.00 90.88 88 TYR A N 1
ATOM 714 C CA . TYR A 1 88 ? -3.221 1.098 -0.913 1.00 90.88 88 TYR A CA 1
ATOM 715 C C . TYR A 1 88 ? -1.965 1.118 -0.053 1.00 90.88 88 TYR A C 1
ATOM 717 O O . TYR A 1 88 ? -1.097 1.971 -0.237 1.00 90.88 88 TYR A O 1
ATOM 725 N N . ILE A 1 89 ? -1.876 0.176 0.878 1.00 90.69 89 ILE A N 1
ATOM 726 C CA . ILE A 1 89 ? -0.727 -0.041 1.753 1.00 90.69 89 ILE A CA 1
ATOM 727 C C . ILE A 1 89 ? -0.212 -1.454 1.502 1.00 90.69 89 ILE A C 1
ATOM 729 O O . ILE A 1 89 ? -0.984 -2.417 1.464 1.00 90.69 89 ILE A O 1
ATOM 733 N N . SER A 1 90 ? 1.098 -1.570 1.346 1.00 88.62 90 SER A N 1
ATOM 734 C CA . SER A 1 90 ? 1.808 -2.816 1.092 1.00 88.62 90 SER A CA 1
ATOM 735 C C . SER A 1 90 ? 2.738 -3.109 2.258 1.00 88.62 90 SER A C 1
ATOM 737 O O . SER A 1 90 ? 3.479 -2.244 2.721 1.00 88.62 90 SER A O 1
ATOM 739 N N . SER A 1 91 ? 2.741 -4.342 2.740 1.00 84.62 91 SER A N 1
ATOM 740 C CA . SER A 1 91 ? 3.706 -4.812 3.726 1.00 84.62 91 SER A CA 1
ATOM 741 C C . SER A 1 91 ? 4.112 -6.239 3.406 1.00 84.62 91 SER A C 1
ATOM 743 O O . SER A 1 91 ? 3.288 -7.054 2.999 1.00 84.62 91 SER A O 1
ATOM 745 N N . ARG A 1 92 ? 5.399 -6.531 3.574 1.00 78.38 92 ARG A N 1
ATOM 746 C CA . ARG A 1 92 ? 5.969 -7.858 3.358 1.00 78.38 92 ARG A CA 1
ATOM 747 C C . ARG A 1 92 ? 6.564 -8.353 4.658 1.00 78.38 92 ARG A C 1
ATOM 749 O O . ARG A 1 92 ? 7.345 -7.647 5.291 1.00 78.38 92 ARG A O 1
ATOM 756 N N . ILE A 1 93 ? 6.207 -9.572 5.030 1.00 77.94 93 ILE A N 1
ATOM 757 C CA . ILE A 1 93 ? 6.774 -10.246 6.184 1.00 77.94 93 ILE A CA 1
ATOM 758 C C . ILE A 1 93 ? 7.902 -11.140 5.679 1.00 77.94 93 ILE A C 1
ATOM 760 O O . ILE A 1 93 ? 7.655 -12.146 5.015 1.00 77.94 93 ILE A O 1
ATOM 764 N N . GLU A 1 94 ? 9.144 -10.740 5.954 1.00 76.19 94 GLU A N 1
ATOM 765 C CA . GLU A 1 94 ? 10.344 -11.485 5.537 1.00 76.19 94 GLU A CA 1
ATOM 766 C C . GLU A 1 94 ? 10.778 -12.552 6.555 1.00 76.19 94 GLU A C 1
ATOM 768 O O . GLU A 1 94 ? 11.664 -13.351 6.259 1.00 76.19 94 GLU A O 1
ATOM 773 N N . GLN A 1 95 ? 10.159 -12.595 7.741 1.00 74.56 95 GLN A N 1
ATOM 774 C CA . GLN A 1 95 ? 10.447 -13.628 8.735 1.00 74.56 95 GLN A CA 1
ATOM 775 C C . GLN A 1 95 ? 10.132 -15.007 8.148 1.00 74.56 95 GLN A C 1
ATOM 777 O O . GLN A 1 95 ? 9.112 -15.157 7.475 1.00 74.56 95 GLN A O 1
ATOM 782 N N . THR A 1 96 ? 11.010 -15.981 8.396 1.00 69.00 96 THR A N 1
ATOM 783 C CA . THR A 1 96 ? 10.916 -17.383 7.936 1.00 69.00 96 THR A CA 1
ATOM 784 C C . THR A 1 96 ? 10.345 -18.330 8.993 1.00 69.00 96 THR A C 1
ATOM 786 O O . THR A 1 96 ? 9.981 -19.464 8.689 1.00 69.00 96 THR A O 1
ATOM 789 N N . GLU A 1 97 ? 10.299 -17.877 10.243 1.00 75.81 97 GLU A N 1
ATOM 790 C CA . GLU A 1 97 ? 9.658 -18.574 11.353 1.00 75.81 97 GLU A CA 1
ATOM 791 C C . GLU A 1 97 ? 8.189 -18.158 11.486 1.00 75.81 97 GLU A C 1
ATOM 793 O O . GLU A 1 97 ? 7.772 -17.102 11.006 1.00 75.81 97 GLU A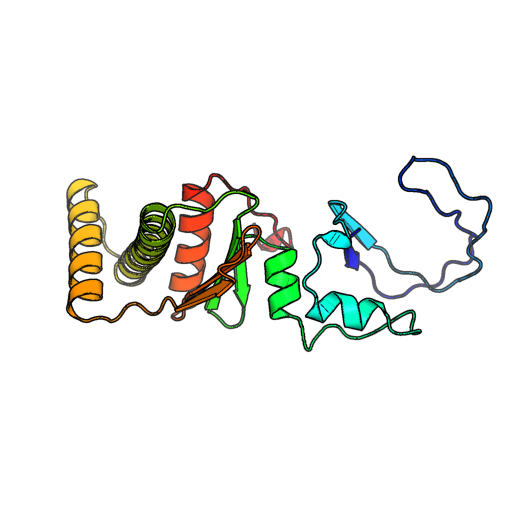 O 1
ATOM 798 N N . GLY A 1 98 ? 7.396 -18.990 12.167 1.00 72.75 98 GLY A N 1
ATOM 799 C CA . GLY A 1 98 ? 5.992 -18.688 12.429 1.00 72.75 98 GLY A CA 1
ATOM 800 C C . GLY A 1 98 ? 5.826 -17.366 13.182 1.00 72.75 98 GLY A C 1
ATOM 801 O O . GLY A 1 98 ? 6.440 -17.149 14.224 1.00 72.75 98 GLY A O 1
ATOM 802 N N . ILE A 1 99 ? 4.963 -16.497 12.663 1.00 78.25 99 ILE A N 1
ATOM 803 C CA . ILE A 1 99 ? 4.635 -15.207 13.275 1.00 78.25 99 ILE A CA 1
ATOM 804 C C . ILE A 1 99 ? 3.533 -15.432 14.306 1.00 78.25 99 ILE A C 1
ATOM 806 O O . ILE A 1 99 ? 2.573 -16.168 14.051 1.00 78.25 99 ILE A O 1
ATOM 810 N N . ASN A 1 100 ? 3.630 -14.785 15.467 1.00 81.88 100 ASN A N 1
ATOM 811 C CA . ASN A 1 100 ? 2.564 -14.866 16.454 1.00 81.88 100 ASN A CA 1
ATOM 812 C C . ASN A 1 100 ? 1.296 -14.198 15.901 1.00 81.88 100 ASN A C 1
ATOM 814 O O . ASN A 1 100 ? 1.319 -13.061 15.428 1.00 81.88 100 ASN A O 1
ATOM 818 N N . ASN A 1 101 ? 0.157 -14.884 16.004 1.00 81.19 101 ASN A N 1
ATOM 819 C CA . ASN A 1 101 ? -1.126 -14.342 15.560 1.00 81.19 101 ASN A CA 1
ATOM 820 C C . ASN A 1 101 ? -1.487 -13.018 16.266 1.00 81.19 101 ASN A C 1
ATOM 822 O O . ASN A 1 101 ? -2.187 -12.180 15.699 1.00 81.19 101 ASN A O 1
ATOM 826 N N . LEU A 1 102 ? -0.989 -12.805 17.490 1.00 85.75 102 LEU A N 1
ATOM 827 C CA . LEU A 1 102 ? -1.136 -11.540 18.204 1.00 85.75 102 LEU A CA 1
ATOM 828 C C . LEU A 1 102 ? -0.496 -10.375 17.436 1.00 85.75 102 LEU A C 1
ATOM 830 O O . LEU A 1 102 ? -1.104 -9.310 17.365 1.00 85.75 102 LEU A O 1
ATOM 834 N N . ASP A 1 103 ? 0.670 -10.576 16.827 1.00 85.12 103 ASP A N 1
ATOM 835 C CA . ASP A 1 103 ? 1.389 -9.527 16.098 1.00 85.12 103 ASP A CA 1
ATOM 836 C C . ASP A 1 103 ? 0.647 -9.157 14.807 1.00 85.12 103 ASP A C 1
ATOM 838 O O . ASP A 1 103 ? 0.461 -7.978 14.500 1.00 85.12 103 ASP A O 1
ATOM 842 N N . ILE A 1 104 ? 0.107 -10.157 14.102 1.00 83.50 104 ILE A N 1
ATOM 843 C CA . ILE A 1 104 ? -0.732 -9.956 12.907 1.00 83.50 104 ILE A CA 1
ATOM 844 C C . ILE A 1 104 ? -2.014 -9.188 13.266 1.00 83.50 104 ILE A C 1
ATOM 846 O O . ILE A 1 104 ? -2.428 -8.258 12.559 1.00 83.50 104 ILE A O 1
ATOM 850 N N . ALA A 1 105 ? -2.643 -9.545 14.387 1.00 86.94 105 ALA A N 1
ATOM 851 C CA . ALA A 1 105 ? -3.822 -8.851 14.887 1.00 86.94 105 ALA A CA 1
ATOM 852 C C . ALA A 1 105 ? -3.499 -7.405 15.291 1.00 86.94 105 ALA A C 1
ATOM 854 O O . ALA A 1 105 ? -4.253 -6.493 14.949 1.00 86.94 105 ALA A O 1
ATOM 855 N N . GLN A 1 106 ? -2.373 -7.170 15.971 1.00 88.56 106 GLN A N 1
ATOM 856 C CA . GLN A 1 106 ? -1.925 -5.829 16.348 1.00 88.56 106 GLN A CA 1
ATOM 857 C C . GLN A 1 106 ? -1.633 -4.961 15.128 1.00 88.56 106 GLN A C 1
ATOM 859 O O . GLN A 1 106 ? -2.090 -3.820 15.083 1.00 88.56 106 GLN A O 1
ATOM 864 N N . TYR A 1 107 ? -0.960 -5.505 14.114 1.00 88.50 107 TYR A N 1
ATOM 865 C CA . TYR A 1 107 ? -0.740 -4.806 12.854 1.00 88.50 107 TYR A CA 1
ATOM 866 C C . TYR A 1 107 ? -2.074 -4.398 12.214 1.00 88.50 107 TYR A C 1
ATOM 868 O O . TYR A 1 107 ? -2.279 -3.237 11.867 1.00 88.50 107 TYR A O 1
ATOM 876 N N . SER A 1 108 ? -3.038 -5.318 12.151 1.00 88.00 108 SER A N 1
ATOM 877 C CA . SER A 1 108 ? -4.373 -5.027 11.611 1.00 88.00 108 SER A CA 1
ATOM 878 C C . SER A 1 108 ? -5.102 -3.940 12.418 1.00 88.00 108 SER A C 1
ATOM 880 O O . SER A 1 108 ? -5.755 -3.066 11.850 1.00 88.00 108 SER A O 1
ATOM 882 N N . ILE A 1 109 ? -4.953 -3.937 13.748 1.00 90.94 109 ILE A N 1
ATOM 883 C CA . ILE A 1 109 ? -5.482 -2.881 14.624 1.00 90.94 109 ILE A CA 1
ATOM 884 C C . ILE A 1 109 ? -4.812 -1.533 14.338 1.00 90.94 109 ILE A C 1
ATOM 886 O O . ILE A 1 109 ? -5.499 -0.512 14.336 1.00 90.94 109 ILE A O 1
ATOM 890 N N . ILE A 1 110 ? -3.499 -1.504 14.101 1.00 91.81 110 ILE A N 1
ATOM 891 C CA . ILE A 1 110 ? -2.770 -0.280 13.747 1.00 91.81 110 ILE A CA 1
ATOM 892 C C . ILE A 1 110 ? -3.319 0.299 12.444 1.00 91.81 110 ILE A C 1
ATOM 894 O O . ILE A 1 110 ? -3.658 1.479 12.410 1.00 91.81 110 ILE A O 1
ATOM 898 N N . ILE A 1 111 ? -3.507 -0.527 11.414 1.00 91.56 111 ILE A N 1
ATOM 899 C CA . ILE A 1 111 ? -4.096 -0.084 10.146 1.00 91.56 111 ILE A CA 1
ATOM 900 C C . ILE A 1 111 ? -5.510 0.497 10.350 1.00 91.56 111 ILE A C 1
ATOM 902 O O . ILE A 1 111 ? -5.810 1.573 9.833 1.00 91.56 111 ILE A O 1
ATOM 906 N N . ASN A 1 112 ? -6.355 -0.132 11.176 1.00 91.81 112 ASN A N 1
ATOM 907 C CA . ASN A 1 112 ? -7.674 0.421 11.523 1.00 91.81 112 ASN A CA 1
ATOM 908 C C . ASN A 1 112 ? -7.573 1.779 12.242 1.00 91.81 112 ASN A C 1
ATOM 910 O O . ASN A 1 112 ? -8.382 2.678 12.011 1.00 91.81 112 ASN A O 1
ATOM 914 N N . LYS A 1 113 ? -6.586 1.952 13.128 1.00 92.75 113 LYS A N 1
ATOM 915 C CA . LYS A 1 113 ? -6.348 3.234 13.810 1.00 92.75 113 LYS A CA 1
ATOM 916 C C . LYS A 1 113 ? -5.889 4.317 12.835 1.00 92.75 113 LYS A C 1
ATOM 918 O O . LYS A 1 113 ? -6.341 5.449 12.968 1.00 92.75 113 LYS A O 1
ATOM 923 N N . ILE A 1 114 ? -5.053 3.977 11.852 1.00 93.25 114 ILE A N 1
ATOM 924 C CA . ILE A 1 114 ? -4.658 4.899 10.777 1.00 93.25 114 ILE A CA 1
ATOM 925 C C . ILE A 1 114 ? -5.899 5.385 10.021 1.00 93.25 114 ILE A C 1
ATOM 927 O O . ILE A 1 114 ? -6.058 6.589 9.823 1.00 93.25 114 ILE A O 1
ATOM 931 N N . GLU A 1 115 ? -6.818 4.480 9.666 1.00 92.19 115 GLU A N 1
ATOM 932 C CA . GLU A 1 115 ? -8.082 4.868 9.034 1.00 92.19 115 GLU A CA 1
ATOM 933 C C . GLU A 1 115 ? -8.904 5.809 9.928 1.00 92.19 115 GLU A C 1
ATOM 935 O O . GLU A 1 115 ? -9.412 6.821 9.447 1.00 92.19 115 GLU A O 1
ATOM 940 N N . ALA A 1 116 ? -9.021 5.508 11.224 1.00 91.69 116 ALA A N 1
ATOM 941 C CA . ALA A 1 116 ? -9.779 6.338 12.160 1.00 91.69 116 ALA A CA 1
ATOM 942 C C . ALA A 1 116 ? -9.192 7.750 12.310 1.00 91.69 116 ALA A C 1
ATOM 944 O O . ALA A 1 116 ? -9.946 8.724 12.355 1.00 91.69 116 ALA A O 1
ATOM 945 N N . ILE A 1 117 ? -7.861 7.876 12.350 1.00 91.69 117 ILE A N 1
ATOM 946 C CA . ILE A 1 117 ? -7.165 9.171 12.375 1.00 91.69 117 ILE A CA 1
ATOM 947 C C . ILE A 1 117 ? -7.475 9.945 11.094 1.00 91.69 117 ILE A C 1
ATOM 949 O O . ILE A 1 117 ? -7.929 11.087 11.158 1.00 91.69 117 ILE A O 1
ATOM 953 N N . ALA A 1 118 ? -7.306 9.303 9.936 1.00 91.19 118 ALA A N 1
ATOM 954 C CA . ALA A 1 118 ? -7.574 9.921 8.645 1.00 91.19 118 ALA A CA 1
ATOM 955 C C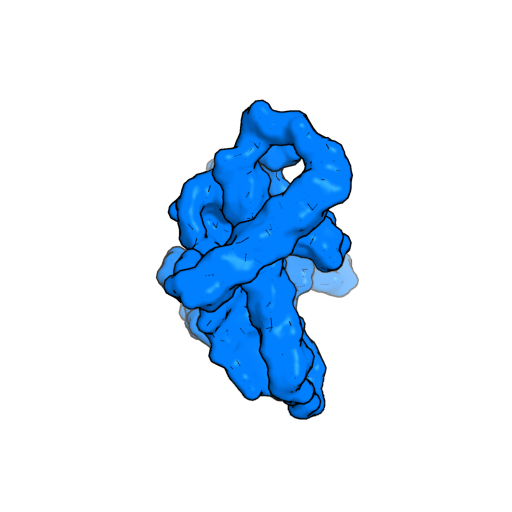 . ALA A 1 118 ? -9.037 10.365 8.501 1.00 91.19 118 ALA A C 1
ATOM 957 O O . ALA A 1 118 ? -9.292 11.460 8.011 1.00 91.19 118 ALA A O 1
ATOM 958 N N . GLN A 1 119 ? -9.991 9.551 8.961 1.00 89.75 119 GLN A N 1
ATOM 959 C CA . GLN A 1 119 ? -11.416 9.890 8.977 1.00 89.75 119 GLN A CA 1
ATOM 960 C C . GLN A 1 119 ? -11.688 11.095 9.885 1.00 89.75 119 GLN A C 1
ATOM 962 O O . GLN A 1 119 ? -12.354 12.037 9.474 1.00 89.75 119 GLN A O 1
ATOM 967 N N . THR A 1 120 ? -11.114 11.100 11.090 1.00 89.81 120 THR A N 1
ATOM 968 C CA . THR A 1 120 ? -11.298 12.194 12.053 1.00 89.81 120 THR A CA 1
ATOM 969 C C . THR A 1 120 ? -10.814 13.525 11.485 1.00 89.81 120 THR A C 1
ATOM 971 O O . THR A 1 120 ? -11.537 14.515 11.550 1.00 89.81 120 THR A O 1
ATOM 974 N N . ILE A 1 121 ? -9.621 13.551 10.886 1.00 88.94 121 ILE A N 1
ATOM 975 C CA . ILE A 1 121 ? -9.075 14.763 10.257 1.00 88.94 121 ILE A CA 1
ATOM 976 C C . ILE A 1 121 ? -9.899 15.139 9.019 1.00 88.94 121 ILE A C 1
ATOM 978 O O . ILE A 1 121 ? -10.173 16.313 8.780 1.00 88.94 121 ILE A O 1
ATOM 982 N N . ALA A 1 122 ? -10.324 14.151 8.225 1.00 87.12 122 ALA A N 1
ATOM 983 C CA . ALA A 1 122 ? -11.127 14.401 7.036 1.00 87.12 122 ALA A CA 1
ATOM 984 C C . ALA A 1 122 ? -12.442 15.122 7.370 1.00 87.12 122 ALA A C 1
ATOM 986 O O . ALA A 1 122 ? -12.780 16.073 6.663 1.00 87.12 122 ALA A O 1
ATOM 987 N N . ASP A 1 123 ? -13.112 14.708 8.448 1.00 86.81 123 ASP A N 1
ATOM 988 C CA . ASP A 1 123 ? -14.434 15.193 8.858 1.00 86.81 123 ASP A CA 1
ATOM 989 C C . ASP A 1 123 ? -14.396 16.512 9.652 1.00 86.81 123 ASP A C 1
ATOM 991 O O . ASP A 1 123 ? -15.412 17.198 9.738 1.00 86.81 123 ASP A O 1
ATOM 995 N N . ASN A 1 124 ? -13.242 16.893 10.214 1.00 84.25 124 ASN A N 1
ATOM 996 C CA . ASN A 1 124 ? -13.113 18.036 11.131 1.00 84.25 124 ASN A CA 1
ATOM 997 C C . ASN A 1 124 ? -12.146 19.128 10.630 1.00 84.25 124 ASN A C 1
ATOM 999 O O . ASN A 1 124 ? -11.550 19.843 11.428 1.00 84.25 124 ASN A O 1
ATOM 1003 N N . ASP A 1 125 ? -12.008 19.283 9.311 1.00 69.06 125 ASP A N 1
ATOM 1004 C CA . ASP A 1 125 ? -10.984 20.121 8.648 1.00 69.06 125 ASP A CA 1
ATOM 1005 C C . ASP A 1 125 ? -10.963 21.614 9.017 1.00 69.06 125 ASP A C 1
ATOM 1007 O O . ASP A 1 125 ? -10.021 22.318 8.675 1.00 69.06 125 ASP A O 1
ATOM 1011 N N . ASN A 1 126 ? -12.017 22.106 9.672 1.00 67.19 126 ASN A N 1
ATOM 1012 C CA . ASN A 1 126 ? -12.239 23.527 9.951 1.00 67.19 126 ASN A CA 1
ATOM 1013 C C . ASN A 1 126 ? -12.263 23.855 11.451 1.00 67.19 126 ASN A C 1
ATOM 1015 O O . ASN A 1 126 ? -12.717 24.934 11.832 1.00 67.19 126 ASN A O 1
ATOM 1019 N N . LEU A 1 127 ? -11.857 22.919 12.308 1.00 65.12 127 LEU A N 1
ATOM 1020 C CA . LEU A 1 127 ? -11.927 23.074 13.756 1.00 65.12 127 LEU A CA 1
ATOM 1021 C C . LEU A 1 127 ? -10.516 23.199 14.337 1.00 65.12 127 LEU A C 1
ATOM 1023 O O . LEU A 1 127 ? -9.654 22.359 14.088 1.00 65.12 127 LEU A O 1
ATOM 1027 N N . ASP A 1 128 ? -10.300 24.269 15.099 1.00 70.19 128 ASP A N 1
ATOM 1028 C CA . ASP A 1 128 ? -9.072 24.489 15.858 1.00 70.19 128 ASP A CA 1
ATOM 1029 C C . ASP A 1 128 ? -9.216 23.750 17.192 1.00 70.19 128 ASP A C 1
ATOM 1031 O O . ASP A 1 128 ? -10.061 24.106 18.017 1.00 70.19 128 ASP A O 1
ATOM 1035 N N . PHE A 1 129 ? -8.472 22.658 17.360 1.00 69.25 129 PHE A N 1
ATOM 1036 C CA . PHE A 1 129 ? -8.554 21.806 18.546 1.00 69.25 129 PHE A CA 1
ATOM 1037 C C . PHE A 1 129 ? -7.326 21.997 19.428 1.00 69.25 129 PHE A C 1
ATOM 1039 O O . PHE A 1 129 ? -6.196 21.988 18.937 1.00 69.25 129 PHE A O 1
ATOM 1046 N N . ASP A 1 130 ? -7.524 22.038 20.748 1.00 78.81 130 ASP A N 1
ATOM 1047 C CA . ASP A 1 130 ? -6.421 21.765 21.671 1.00 78.81 130 ASP A CA 1
ATOM 1048 C C . ASP A 1 130 ? -5.972 20.294 21.538 1.00 78.81 130 ASP A C 1
ATOM 1050 O O . ASP A 1 130 ? -6.760 19.391 21.239 1.00 78.81 130 ASP A O 1
ATOM 1054 N N . ASN A 1 131 ? -4.697 20.020 21.822 1.00 76.62 131 ASN A N 1
ATOM 1055 C CA . ASN A 1 131 ? -4.090 18.692 21.699 1.00 76.62 131 ASN A CA 1
ATOM 1056 C C . ASN A 1 131 ? -4.858 17.608 22.478 1.00 76.62 131 ASN A C 1
ATOM 1058 O O . ASN A 1 131 ? -4.939 16.459 22.038 1.00 76.62 131 ASN A O 1
ATOM 1062 N N . LYS A 1 132 ? -5.427 17.954 23.641 1.00 80.25 132 LYS A N 1
ATOM 1063 C CA . LYS A 1 132 ? -6.218 17.017 24.454 1.00 80.25 132 LYS A CA 1
ATOM 1064 C C . LYS A 1 132 ? -7.577 16.706 23.832 1.00 80.25 132 LYS A C 1
ATOM 1066 O O . LYS A 1 132 ? -8.024 15.561 23.898 1.00 80.25 132 LYS A O 1
ATOM 1071 N N . GLU A 1 133 ? -8.217 17.702 23.233 1.00 83.50 133 GLU A N 1
ATOM 1072 C CA . GLU A 1 133 ? -9.511 17.549 22.567 1.00 83.50 133 GLU A CA 1
ATOM 1073 C C . GLU A 1 133 ? -9.369 16.699 21.305 1.00 83.50 133 GLU A C 1
ATOM 1075 O O . GLU A 1 133 ? -10.161 15.782 21.083 1.00 83.50 133 GLU A O 1
ATOM 1080 N N . LEU A 1 134 ? -8.295 16.919 20.544 1.00 83.38 134 LEU A N 1
ATOM 1081 C CA . LEU A 1 134 ? -7.982 16.143 19.350 1.00 83.38 134 LEU A CA 1
ATOM 1082 C C . LEU A 1 134 ? -7.746 14.658 19.669 1.00 83.38 134 LEU A C 1
ATOM 1084 O O . LEU A 1 134 ? -8.256 13.778 18.974 1.00 83.38 134 LEU A O 1
ATOM 1088 N N . LEU A 1 135 ? -7.014 14.359 20.746 1.00 84.75 135 LEU A N 1
ATOM 1089 C CA . LEU A 1 135 ? -6.765 12.978 21.164 1.00 84.75 135 LEU A CA 1
ATOM 1090 C C . LEU A 1 135 ? -8.058 12.269 21.591 1.00 84.75 135 LEU A C 1
ATOM 1092 O O . LEU A 1 135 ? -8.303 11.131 21.186 1.00 84.75 135 LEU A O 1
ATOM 1096 N N . ALA A 1 136 ? -8.916 12.955 22.352 1.00 87.44 136 ALA A N 1
ATOM 1097 C CA . ALA A 1 136 ? -10.230 12.433 22.717 1.00 87.44 136 ALA A CA 1
ATOM 1098 C C . ALA A 1 136 ? -11.107 12.186 21.478 1.00 87.44 136 ALA A C 1
ATOM 1100 O O . ALA A 1 136 ? -11.813 11.177 21.408 1.00 87.44 136 ALA A O 1
ATOM 1101 N N . LEU A 1 137 ? -11.029 13.066 20.477 1.00 87.69 137 LEU A N 1
ATOM 1102 C CA . LEU A 1 137 ? -11.753 12.923 19.221 1.00 87.69 137 LEU A CA 1
ATOM 1103 C C . LEU A 1 137 ? -11.290 11.687 18.437 1.00 87.69 137 LEU A C 1
ATOM 1105 O O . LEU A 1 137 ? -12.132 10.891 18.025 1.00 87.69 137 LEU A O 1
ATOM 1109 N N . PHE A 1 138 ? -9.979 11.459 18.307 1.00 88.88 138 PHE A N 1
ATOM 1110 C CA . PHE A 1 138 ? -9.449 10.246 17.670 1.00 88.88 138 PHE A CA 1
ATOM 1111 C C . PHE A 1 138 ? -9.935 8.969 18.358 1.00 88.88 138 PHE A C 1
ATOM 1113 O O . PHE A 1 138 ? -10.356 8.019 17.690 1.00 88.88 138 PHE A O 1
ATOM 1120 N N . GLU A 1 139 ? -9.907 8.936 19.692 1.00 89.31 139 GLU A N 1
ATOM 1121 C CA . GLU A 1 139 ? -10.409 7.789 20.445 1.00 89.31 139 GLU A CA 1
ATOM 1122 C C . GLU A 1 139 ? -11.904 7.560 20.228 1.00 89.31 139 GLU A C 1
ATOM 1124 O O . GLU A 1 139 ? -12.333 6.412 20.085 1.00 89.31 139 GLU A O 1
ATOM 1129 N N . ASN A 1 140 ? -12.698 8.631 20.213 1.00 90.38 140 ASN A N 1
ATOM 1130 C CA . ASN A 1 140 ? -14.141 8.554 20.025 1.00 90.38 140 ASN A CA 1
ATOM 1131 C C . ASN A 1 140 ? -14.491 8.069 18.618 1.00 90.38 140 ASN A C 1
ATOM 1133 O O . ASN A 1 140 ? -15.268 7.123 18.491 1.00 90.38 140 ASN A O 1
ATOM 1137 N N . THR A 1 141 ? -13.856 8.614 17.577 1.00 89.69 141 THR A N 1
ATOM 1138 C CA . THR A 1 141 ? -14.036 8.139 16.199 1.00 89.69 141 THR A CA 1
ATOM 1139 C C . THR A 1 141 ? -13.673 6.663 16.079 1.00 89.69 141 THR A C 1
ATOM 1141 O O . THR A 1 141 ? -14.442 5.878 15.529 1.00 89.69 141 THR A O 1
ATOM 1144 N N . TYR A 1 142 ? -12.541 6.234 16.649 1.00 91.62 142 TYR A N 1
ATOM 1145 C CA . TYR A 1 142 ? -12.149 4.824 16.628 1.00 91.62 142 TYR A CA 1
ATOM 1146 C C . TYR A 1 142 ? -13.159 3.921 17.358 1.00 91.62 142 TYR A C 1
ATOM 1148 O O . TYR A 1 142 ? -13.502 2.845 16.859 1.00 91.62 142 TYR A O 1
ATOM 1156 N N . LYS A 1 143 ? -13.660 4.346 18.528 1.00 91.81 143 LYS A N 1
ATOM 1157 C CA . LYS A 1 143 ? -14.690 3.616 19.288 1.00 91.81 143 LYS A CA 1
ATOM 1158 C C . LYS A 1 143 ? -15.984 3.488 18.486 1.00 91.81 143 LYS A C 1
ATOM 1160 O O . LYS A 1 143 ? -16.528 2.386 18.426 1.00 91.81 143 LYS A O 1
ATOM 1165 N N . GLU A 1 144 ? -16.439 4.558 17.839 1.00 90.50 144 GLU A N 1
ATOM 1166 C CA . GLU A 1 144 ? -17.653 4.556 17.016 1.00 90.50 144 GLU A CA 1
ATOM 1167 C C . GLU A 1 144 ? -17.505 3.679 15.768 1.00 90.50 144 GLU A C 1
ATOM 1169 O O . GLU A 1 144 ? -18.342 2.804 15.536 1.00 90.50 144 GLU A O 1
ATOM 1174 N N . LEU A 1 145 ? -16.403 3.808 15.020 1.00 88.81 145 LEU A N 1
ATOM 1175 C CA . LEU A 1 145 ? -16.121 2.951 13.861 1.00 88.81 145 LEU A CA 1
ATOM 1176 C C . LEU A 1 145 ? -16.081 1.466 14.250 1.00 88.81 145 LEU A C 1
ATOM 1178 O O . LEU A 1 145 ? -16.630 0.610 13.552 1.00 88.81 145 LEU A O 1
ATOM 1182 N N . ARG A 1 146 ? -15.486 1.148 15.407 1.00 89.50 146 ARG A N 1
ATOM 1183 C CA . ARG A 1 146 ? -15.426 -0.219 15.938 1.00 89.50 146 ARG A CA 1
ATOM 1184 C C . ARG A 1 146 ? -16.792 -0.740 16.365 1.00 89.50 146 ARG A C 1
ATOM 1186 O O . ARG A 1 146 ? -17.121 -1.883 16.053 1.00 89.50 146 ARG A O 1
ATOM 1193 N N . LYS A 1 147 ? -17.567 0.068 17.090 1.00 91.25 147 LYS A N 1
ATOM 1194 C CA . LYS A 1 147 ? -18.905 -0.289 17.576 1.00 91.25 147 LYS A CA 1
ATOM 1195 C C . LYS A 1 147 ? -19.855 -0.564 16.412 1.00 91.25 147 LYS A C 1
ATOM 1197 O O . LYS A 1 147 ? -20.564 -1.566 16.436 1.00 91.25 147 LYS A O 1
ATOM 1202 N N . ASN A 1 148 ? -19.805 0.279 15.384 1.00 89.50 148 ASN A N 1
ATOM 1203 C CA . ASN A 1 148 ? -20.702 0.211 14.234 1.00 89.50 148 ASN A CA 1
ATOM 1204 C C . ASN A 1 148 ? -20.178 -0.707 13.113 1.00 89.50 148 ASN A C 1
ATOM 1206 O O . ASN A 1 148 ? -20.903 -0.975 12.161 1.00 89.50 148 ASN A O 1
ATOM 1210 N N . ARG A 1 149 ? -18.943 -1.225 13.233 1.00 85.19 149 ARG A N 1
ATOM 1211 C CA . ARG A 1 149 ? -18.247 -2.026 12.207 1.00 85.19 149 ARG A CA 1
ATOM 1212 C C . ARG A 1 149 ? -18.180 -1.321 10.845 1.00 85.19 149 ARG A C 1
ATOM 1214 O O . ARG A 1 149 ? -18.362 -1.951 9.809 1.00 85.19 149 ARG A O 1
ATOM 1221 N N . THR A 1 150 ? -17.909 -0.019 10.855 1.00 88.50 150 THR A N 1
ATOM 1222 C CA . THR A 1 150 ? -17.917 0.847 9.662 1.00 88.50 150 THR A CA 1
ATOM 1223 C C . THR A 1 150 ? -16.523 1.196 9.140 1.00 88.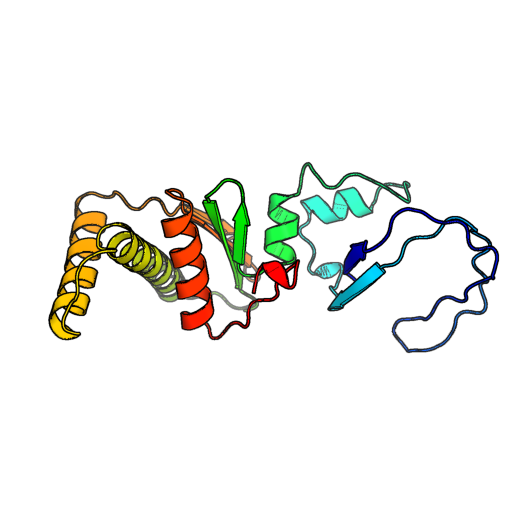50 150 THR A C 1
ATOM 1225 O O . THR A 1 150 ? -16.384 2.103 8.322 1.00 88.50 150 THR A O 1
ATOM 1228 N N . PHE A 1 151 ? -15.484 0.480 9.582 1.00 86.81 151 PHE A N 1
ATOM 1229 C CA . PHE A 1 151 ? -14.170 0.553 8.942 1.00 86.81 151 PHE A CA 1
ATOM 1230 C C . PHE A 1 151 ? -14.284 0.161 7.466 1.00 86.81 151 PHE A C 1
ATOM 1232 O O . PHE A 1 151 ? -14.895 -0.854 7.128 1.00 86.81 151 PHE A O 1
ATOM 1239 N N . THR A 1 152 ? -13.698 0.976 6.594 1.00 85.06 152 THR A N 1
ATOM 1240 C CA . THR A 1 152 ? -13.647 0.720 5.149 1.00 85.06 152 THR A CA 1
ATOM 1241 C C . THR A 1 152 ? -12.385 -0.026 4.748 1.00 85.06 152 THR A C 1
ATOM 1243 O O . THR A 1 152 ? -12.302 -0.513 3.619 1.00 85.06 152 THR A O 1
ATOM 1246 N N . VAL A 1 153 ? -11.395 -0.117 5.643 1.00 83.25 153 VAL A N 1
ATOM 1247 C CA . VAL A 1 153 ? -10.179 -0.858 5.360 1.00 83.25 153 VAL A CA 1
ATOM 1248 C C . VAL A 1 153 ? -10.464 -2.344 5.196 1.00 83.25 153 VAL A C 1
ATOM 1250 O O . VAL A 1 153 ? -11.106 -2.994 6.020 1.00 83.25 153 VAL A O 1
ATOM 1253 N N . THR A 1 154 ? -9.960 -2.889 4.099 1.00 82.19 154 THR A N 1
ATOM 1254 C CA . THR A 1 154 ? -10.010 -4.312 3.784 1.0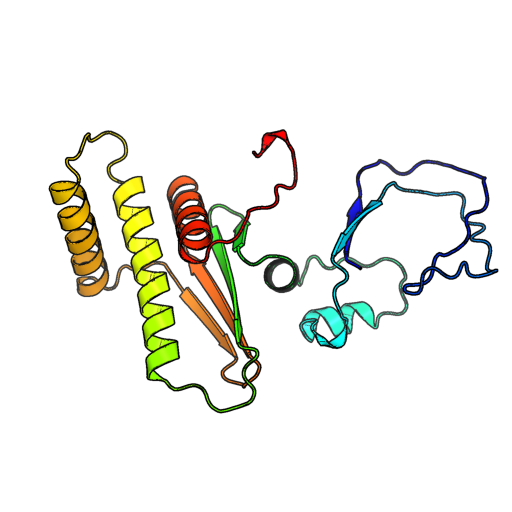0 82.19 154 THR A CA 1
ATOM 1255 C C . THR A 1 154 ? -8.596 -4.816 3.559 1.00 82.19 154 THR A C 1
ATOM 1257 O O . THR A 1 154 ? -7.766 -4.115 2.977 1.00 82.19 154 THR A O 1
ATOM 1260 N N . THR A 1 155 ? -8.316 -6.032 4.026 1.00 78.31 155 THR A N 1
ATOM 1261 C CA . THR A 1 155 ? -6.973 -6.615 3.966 1.00 78.31 155 THR A CA 1
ATOM 1262 C C . THR A 1 155 ? -7.003 -7.926 3.195 1.00 78.31 155 THR A C 1
ATOM 1264 O O . THR A 1 155 ? -7.868 -8.771 3.419 1.00 78.31 155 THR A O 1
ATOM 1267 N N . GLN A 1 156 ? -6.041 -8.105 2.297 1.00 72.12 156 GLN A N 1
ATOM 1268 C CA . GLN A 1 156 ? -5.735 -9.375 1.644 1.00 72.12 156 GLN A CA 1
ATOM 1269 C C . GLN A 1 156 ? -4.392 -9.868 2.190 1.00 72.12 156 GLN A C 1
ATOM 1271 O O . GLN A 1 156 ? -3.442 -9.092 2.287 1.00 72.12 156 GLN A O 1
ATOM 1276 N N . GLN A 1 157 ? -4.330 -11.136 2.602 1.00 68.12 157 GLN A N 1
ATOM 1277 C CA . GLN A 1 157 ? -3.155 -11.715 3.260 1.00 68.12 157 GLN A CA 1
ATOM 1278 C C . GLN A 1 157 ? -2.806 -13.069 2.657 1.00 68.12 157 GLN A C 1
ATOM 1280 O O . GLN A 1 157 ? -3.685 -13.910 2.455 1.00 68.12 157 GLN A O 1
ATOM 1285 N N . VAL A 1 158 ? -1.514 -13.297 2.432 1.00 62.56 158 VAL A N 1
ATOM 1286 C CA . VAL A 1 158 ? -0.952 -14.628 2.196 1.00 62.56 158 VAL A CA 1
ATOM 1287 C C . VAL A 1 158 ? -0.270 -15.071 3.490 1.00 62.56 158 VAL A C 1
ATOM 1289 O O . VAL A 1 158 ? 0.813 -14.598 3.806 1.00 62.56 158 VAL A O 1
ATOM 1292 N N . PHE A 1 159 ? -0.903 -15.976 4.247 1.00 58.34 159 PHE A N 1
ATOM 1293 C CA . PHE A 1 159 ? -0.448 -16.446 5.573 1.00 58.34 159 PHE A CA 1
ATOM 1294 C C . PHE A 1 159 ? 0.768 -17.390 5.549 1.00 58.34 159 PHE A C 1
ATOM 1296 O O . PHE A 1 159 ? 0.977 -18.175 6.472 1.00 58.34 159 PHE A O 1
ATOM 1303 N N . LEU A 1 160 ? 1.559 -17.355 4.484 1.00 56.72 160 LEU A N 1
ATOM 1304 C CA . LEU A 1 160 ? 2.812 -18.093 4.416 1.00 56.72 160 LEU A CA 1
ATOM 1305 C C . LEU A 1 160 ? 3.930 -17.179 4.917 1.00 56.72 160 LEU A C 1
ATOM 1307 O O . LEU A 1 160 ? 3.849 -15.966 4.783 1.00 56.72 160 LEU A O 1
ATOM 1311 N N . SER A 1 161 ? 4.947 -17.758 5.538 1.00 52.56 161 SER A N 1
ATOM 1312 C CA . SER A 1 161 ? 6.157 -17.054 5.948 1.00 52.56 161 SER A CA 1
ATOM 1313 C C . SER A 1 161 ? 7.274 -17.524 5.006 1.00 52.56 161 SER A C 1
ATOM 1315 O O . SER A 1 161 ? 7.584 -18.720 5.000 1.00 52.56 161 SER A O 1
ATOM 1317 N N . PRO A 1 162 ? 7.826 -16.649 4.141 1.00 62.62 162 PRO A N 1
ATOM 1318 C CA . PRO A 1 162 ? 7.499 -15.228 3.943 1.00 62.62 162 PRO A CA 1
ATOM 1319 C C . PRO A 1 162 ? 6.161 -14.994 3.213 1.00 62.62 162 PRO A C 1
ATOM 1321 O O . PRO A 1 162 ? 5.730 -15.820 2.405 1.00 62.62 162 PRO A O 1
ATOM 1324 N N . GLY A 1 163 ? 5.528 -13.844 3.472 1.00 69.19 163 GLY A N 1
ATOM 1325 C CA . GLY A 1 163 ? 4.184 -13.523 2.973 1.00 69.19 163 GLY A CA 1
ATOM 1326 C C . GLY A 1 163 ? 3.932 -12.034 2.780 1.00 69.19 163 GLY A C 1
ATOM 1327 O O . GLY A 1 163 ? 4.639 -11.189 3.331 1.00 69.19 163 GLY A O 1
ATOM 1328 N N . ASP A 1 164 ? 2.908 -11.718 1.991 1.00 74.94 164 ASP A N 1
ATOM 1329 C CA . ASP A 1 164 ? 2.503 -10.349 1.678 1.00 74.94 164 ASP A CA 1
ATOM 1330 C C . ASP A 1 164 ? 1.161 -10.015 2.359 1.00 74.94 164 ASP A C 1
ATOM 1332 O O . ASP A 1 164 ? 0.221 -10.820 2.379 1.00 74.94 164 ASP A O 1
ATOM 1336 N N . LEU A 1 165 ? 1.084 -8.807 2.917 1.00 80.44 165 LEU A N 1
ATOM 1337 C CA . LEU A 1 165 ? -0.103 -8.208 3.515 1.00 80.44 165 LEU A CA 1
ATOM 1338 C C . LEU A 1 165 ? -0.402 -6.906 2.779 1.00 80.44 165 LEU A C 1
ATOM 1340 O O . LEU A 1 165 ? 0.392 -5.964 2.798 1.00 80.44 165 LEU A O 1
ATOM 1344 N N . TRP A 1 166 ? -1.572 -6.844 2.153 1.00 86.12 166 TRP A N 1
ATOM 1345 C CA . TRP A 1 166 ? -2.037 -5.656 1.447 1.00 86.12 166 TRP A CA 1
ATOM 1346 C C . TRP A 1 166 ? -3.303 -5.131 2.095 1.00 86.12 166 TRP A C 1
ATOM 1348 O O . TRP A 1 166 ? -4.264 -5.878 2.275 1.00 86.12 166 TRP A O 1
ATOM 1358 N N . ALA A 1 167 ? -3.315 -3.843 2.415 1.00 85.50 167 ALA A N 1
ATOM 1359 C CA . ALA A 1 167 ? -4.487 -3.153 2.924 1.00 85.50 167 ALA A CA 1
ATOM 1360 C C . ALA A 1 167 ? -4.972 -2.115 1.910 1.00 85.50 167 ALA A C 1
ATOM 1362 O O . ALA A 1 167 ? -4.180 -1.455 1.235 1.00 85.50 167 ALA A O 1
ATOM 1363 N N . LYS A 1 168 ? -6.290 -1.982 1.804 1.00 90.38 168 LYS A N 1
ATOM 1364 C CA . LYS A 1 168 ? -6.972 -1.026 0.937 1.00 90.38 168 LYS A CA 1
ATOM 1365 C C . LYS A 1 168 ? -8.008 -0.271 1.754 1.00 90.38 168 LYS A C 1
ATOM 1367 O O . LYS A 1 168 ? -8.858 -0.911 2.366 1.00 90.38 168 LYS A O 1
ATOM 1372 N N . THR A 1 169 ? -7.987 1.057 1.706 1.00 87.12 169 THR A N 1
ATOM 1373 C CA . THR A 1 169 ? -9.034 1.907 2.292 1.00 87.12 169 THR A CA 1
ATOM 137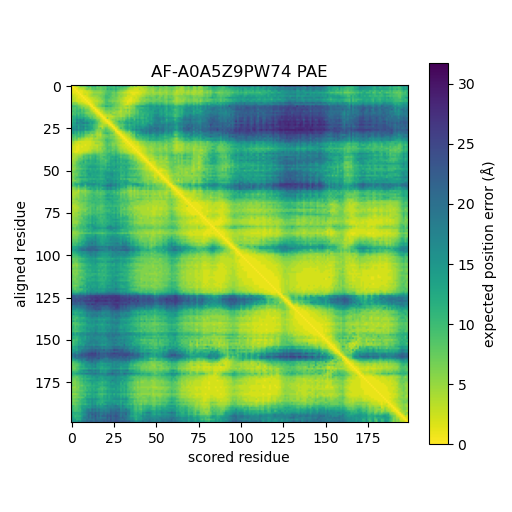4 C C . THR A 1 169 ? -9.784 2.658 1.204 1.00 87.12 169 THR A C 1
ATOM 1376 O O . THR A 1 169 ? -9.160 3.213 0.295 1.00 87.12 169 THR A O 1
ATOM 1379 N N . SER A 1 170 ? -11.102 2.749 1.339 1.00 85.81 170 SER A N 1
ATOM 1380 C CA . SER A 1 170 ? -11.954 3.513 0.426 1.00 85.81 170 SER A CA 1
ATOM 1381 C C . SER A 1 170 ? -12.467 4.793 1.100 1.00 85.81 170 SER A C 1
ATOM 1383 O O . SER A 1 170 ? -12.528 4.906 2.328 1.00 85.81 170 SER A O 1
ATOM 1385 N N . GLY A 1 171 ? -12.842 5.787 0.297 1.00 83.31 171 GLY A N 1
ATOM 1386 C CA . GLY A 1 171 ? -13.388 7.048 0.796 1.00 83.31 171 GLY A CA 1
ATOM 1387 C C . GLY A 1 171 ? -13.081 8.228 -0.116 1.00 83.31 171 GLY A C 1
ATOM 1388 O O . GLY A 1 171 ? -12.868 8.069 -1.316 1.00 83.31 171 GLY A O 1
ATOM 1389 N N . SER A 1 172 ? -13.077 9.432 0.459 1.00 87.31 172 SER A N 1
ATOM 1390 C CA . SER A 1 172 ? -12.704 10.645 -0.267 1.00 87.31 172 SER A CA 1
ATOM 1391 C C . SER A 1 172 ? -11.204 10.663 -0.583 1.00 87.31 172 SER A C 1
ATOM 1393 O O . SER A 1 172 ? -10.393 10.102 0.156 1.00 87.31 172 SER A O 1
ATOM 1395 N N . ARG A 1 173 ? -10.809 11.384 -1.645 1.00 87.06 173 ARG A N 1
ATOM 1396 C CA . ARG A 1 173 ? -9.390 11.583 -2.002 1.00 87.06 173 ARG A CA 1
ATOM 1397 C C . ARG A 1 173 ? -8.565 12.073 -0.813 1.00 87.06 173 ARG A C 1
ATOM 1399 O O . ARG A 1 173 ? -7.449 11.607 -0.606 1.00 87.06 173 ARG A O 1
ATOM 1406 N N . LYS A 1 174 ? -9.135 12.991 -0.031 1.00 88.06 174 LYS A N 1
ATOM 1407 C CA . LYS A 1 174 ? -8.514 13.561 1.162 1.00 88.06 174 LYS A CA 1
ATOM 1408 C C . LYS A 1 174 ? -8.286 12.509 2.248 1.00 88.06 174 LYS A C 1
ATOM 1410 O O . LYS A 1 174 ? -7.178 12.425 2.765 1.00 88.06 174 LYS A O 1
ATOM 1415 N N . LYS A 1 175 ? -9.289 11.676 2.556 1.00 89.44 175 LYS A N 1
ATOM 1416 C CA . LYS A 1 175 ? -9.137 10.565 3.510 1.00 89.44 175 LYS A CA 1
ATOM 1417 C C . LYS A 1 175 ? -8.015 9.629 3.067 1.00 89.44 175 LYS A C 1
ATOM 1419 O O . LYS A 1 175 ? -7.145 9.310 3.865 1.00 89.44 175 LYS A O 1
ATOM 1424 N N . SER A 1 176 ? -7.998 9.242 1.796 1.00 90.06 176 SER A N 1
ATOM 1425 C CA . SER A 1 176 ? -6.966 8.351 1.256 1.00 90.06 176 SER A CA 1
ATOM 1426 C C . SER A 1 176 ? -5.567 8.965 1.316 1.00 90.06 176 SER A C 1
ATOM 1428 O O . SER A 1 176 ? -4.616 8.280 1.681 1.00 90.06 176 SER A O 1
ATOM 1430 N N . LEU A 1 177 ? -5.435 10.267 1.042 1.00 89.81 177 LEU A N 1
ATOM 1431 C CA . LEU A 1 177 ? -4.171 10.980 1.224 1.00 89.81 177 LEU A CA 1
ATOM 1432 C C . LEU A 1 177 ? -3.720 10.954 2.688 1.00 89.81 177 LEU A C 1
ATOM 1434 O O . LEU A 1 177 ? -2.577 10.608 2.966 1.00 89.81 177 LEU A O 1
ATOM 1438 N N . LEU A 1 178 ? -4.626 11.248 3.622 1.00 91.50 178 LEU A N 1
ATOM 1439 C CA . LEU A 1 178 ? -4.339 11.219 5.055 1.00 91.50 178 LEU A CA 1
ATOM 1440 C C . LEU A 1 178 ? -3.941 9.818 5.534 1.00 91.50 178 LEU A C 1
ATOM 1442 O O . LEU A 1 178 ? -2.978 9.702 6.282 1.00 91.50 178 LEU A O 1
ATOM 1446 N N . VAL A 1 179 ? -4.603 8.757 5.058 1.00 92.31 179 VAL A N 1
ATOM 1447 C CA . VAL A 1 179 ? -4.218 7.365 5.354 1.00 92.31 179 VAL A CA 1
ATOM 1448 C C . VAL A 1 179 ? -2.772 7.101 4.932 1.00 92.31 179 VAL A C 1
ATOM 1450 O O . VAL A 1 179 ? -1.987 6.606 5.741 1.00 92.31 179 VAL A O 1
ATOM 1453 N N . VAL A 1 180 ? -2.401 7.457 3.695 1.00 91.00 180 VAL A N 1
ATOM 1454 C CA . VAL A 1 180 ? -1.029 7.271 3.197 1.00 91.00 180 VAL A CA 1
ATOM 1455 C C . VAL A 1 180 ? -0.039 8.102 4.010 1.00 91.00 180 VAL A C 1
ATOM 1457 O O . VAL A 1 180 ? 0.946 7.553 4.490 1.00 91.00 180 VAL A O 1
ATOM 1460 N N . CYS A 1 181 ? -0.304 9.390 4.237 1.00 90.12 181 CYS A N 1
ATOM 1461 C CA . CYS A 1 181 ? 0.593 10.259 5.001 1.00 90.12 181 CYS A CA 1
ATOM 1462 C C . CYS A 1 181 ? 0.794 9.765 6.440 1.00 90.12 181 CYS A C 1
ATOM 1464 O O . CYS A 1 181 ? 1.928 9.663 6.903 1.00 90.12 181 CYS A O 1
ATOM 1466 N N . THR A 1 182 ? -0.285 9.413 7.144 1.00 90.88 182 THR A N 1
ATOM 1467 C CA . THR A 1 182 ? -0.206 8.877 8.509 1.00 90.88 182 THR A CA 1
ATOM 1468 C C . THR A 1 182 ? 0.569 7.563 8.541 1.00 90.88 182 THR A C 1
ATOM 1470 O O . THR A 1 182 ? 1.390 7.374 9.435 1.00 90.88 182 THR A O 1
ATOM 1473 N N . PHE A 1 183 ? 0.365 6.677 7.562 1.00 92.56 183 PHE A N 1
ATOM 1474 C CA . PHE A 1 183 ? 1.134 5.441 7.445 1.00 92.56 183 PHE A CA 1
ATOM 1475 C C . PHE A 1 183 ? 2.631 5.718 7.231 1.00 92.56 183 PHE A C 1
ATOM 1477 O O . PHE A 1 183 ? 3.460 5.196 7.974 1.00 92.56 183 PHE A O 1
ATOM 1484 N N . LEU A 1 184 ? 2.986 6.578 6.275 1.00 90.62 184 LEU A N 1
ATOM 1485 C CA . LEU A 1 184 ? 4.382 6.918 5.985 1.00 90.62 184 LEU A CA 1
ATOM 1486 C C . LEU A 1 184 ? 5.088 7.527 7.203 1.00 90.62 184 LEU A C 1
ATOM 1488 O O . LEU A 1 184 ? 6.195 7.111 7.531 1.00 90.62 184 LEU A O 1
ATOM 1492 N N . ILE A 1 185 ? 4.431 8.446 7.919 1.00 90.25 185 ILE A N 1
ATOM 1493 C CA . ILE A 1 185 ? 4.971 9.052 9.146 1.00 90.25 185 ILE A CA 1
ATOM 1494 C C . ILE A 1 185 ? 5.157 7.994 10.239 1.00 90.25 185 ILE A C 1
ATOM 1496 O O . ILE A 1 185 ? 6.213 7.931 10.863 1.00 90.25 185 ILE A O 1
ATOM 1500 N N . MET A 1 186 ? 4.152 7.142 10.465 1.00 89.56 186 MET A N 1
ATOM 1501 C CA . MET A 1 186 ? 4.176 6.135 11.531 1.00 89.56 186 MET A CA 1
ATOM 1502 C C . MET A 1 186 ? 5.301 5.110 11.353 1.00 89.56 186 MET A C 1
ATOM 1504 O O . MET A 1 186 ? 5.882 4.664 12.339 1.00 89.56 186 MET A O 1
ATOM 1508 N N . PHE A 1 187 ? 5.616 4.757 10.106 1.00 88.12 187 PHE A N 1
ATOM 1509 C CA . PHE A 1 187 ? 6.676 3.805 9.771 1.00 88.12 187 PHE A CA 1
ATOM 1510 C C . PHE A 1 187 ? 7.986 4.475 9.332 1.00 88.12 187 PHE A C 1
ATOM 1512 O O . PHE A 1 187 ? 8.907 3.777 8.912 1.00 88.12 187 PHE A O 1
ATOM 1519 N N . ASN A 1 188 ? 8.088 5.804 9.455 1.00 88.06 188 ASN A N 1
ATOM 1520 C CA . ASN A 1 188 ? 9.261 6.593 9.073 1.00 88.06 188 ASN A CA 1
ATOM 1521 C C . ASN A 1 188 ? 9.741 6.301 7.634 1.00 88.06 188 ASN A C 1
ATOM 1523 O O . ASN A 1 188 ? 10.919 6.040 7.386 1.00 88.06 188 ASN A O 1
ATOM 1527 N N . ILE A 1 189 ? 8.799 6.290 6.689 1.00 86.12 189 ILE A N 1
ATOM 1528 C CA . ILE A 1 189 ? 9.041 6.031 5.268 1.00 86.12 189 ILE A CA 1
ATOM 1529 C C . ILE A 1 189 ? 9.082 7.365 4.526 1.00 86.12 189 ILE A C 1
ATOM 1531 O O . ILE A 1 189 ? 8.103 8.110 4.520 1.00 86.12 189 ILE A O 1
ATOM 1535 N N . GLU A 1 190 ? 10.187 7.636 3.836 1.00 81.44 190 GLU A N 1
ATOM 1536 C CA . GLU A 1 190 ? 10.295 8.801 2.960 1.00 81.44 190 GLU A CA 1
ATOM 1537 C C . GLU A 1 190 ? 9.514 8.573 1.652 1.00 81.44 190 GLU A C 1
ATOM 1539 O O . GLU A 1 190 ? 9.781 7.596 0.937 1.00 81.44 190 GLU A O 1
ATOM 1544 N N . PRO A 1 191 ? 8.541 9.441 1.310 1.00 76.31 191 PRO A N 1
ATOM 1545 C CA . PRO A 1 191 ? 7.837 9.345 0.042 1.00 76.31 191 PRO A CA 1
ATOM 1546 C C . PRO A 1 191 ? 8.769 9.682 -1.124 1.00 76.31 191 PRO A C 1
ATOM 1548 O O . PRO A 1 191 ? 9.584 10.600 -1.060 1.00 76.31 191 PRO A O 1
ATOM 1551 N N . SER A 1 192 ? 8.587 8.963 -2.229 1.00 69.69 192 SER A N 1
ATOM 1552 C CA . SER A 1 192 ? 9.143 9.342 -3.527 1.00 69.69 192 SER A CA 1
ATOM 1553 C C . SER A 1 192 ? 7.992 9.745 -4.437 1.00 69.69 192 SER A C 1
ATOM 1555 O O . SER A 1 192 ? 6.988 9.035 -4.519 1.00 69.69 192 SER A O 1
ATOM 1557 N N . PHE A 1 193 ? 8.122 10.902 -5.076 1.00 67.25 193 PHE A N 1
ATOM 1558 C CA . PHE A 1 193 ? 7.087 11.462 -5.935 1.00 67.25 193 PHE A CA 1
ATOM 1559 C C . PHE A 1 193 ? 7.424 11.204 -7.397 1.00 67.25 193 PHE A C 1
ATOM 1561 O O . PHE A 1 193 ? 8.589 11.223 -7.793 1.00 67.25 193 PHE A O 1
ATOM 1568 N N . ALA A 1 194 ? 6.395 10.931 -8.198 1.00 61.25 194 ALA A N 1
ATOM 1569 C CA . ALA A 1 194 ? 6.572 10.703 -9.624 1.00 61.25 194 ALA A CA 1
ATOM 1570 C C . ALA A 1 194 ? 6.848 12.012 -10.384 1.00 61.25 194 ALA A C 1
ATOM 1572 O O . ALA A 1 194 ? 7.511 11.957 -11.419 1.00 61.25 194 ALA A O 1
ATOM 1573 N N . ASP A 1 195 ? 6.365 13.159 -9.902 1.00 60.47 195 ASP A N 1
ATOM 1574 C CA . ASP A 1 195 ? 6.630 14.499 -10.438 1.00 60.47 195 ASP A CA 1
ATOM 1575 C C . ASP A 1 195 ? 7.074 15.429 -9.293 1.00 60.47 195 ASP A C 1
ATOM 1577 O O . ASP A 1 195 ? 6.593 15.315 -8.167 1.00 60.47 195 ASP A O 1
ATOM 1581 N N . ASP A 1 196 ? 7.979 16.368 -9.573 1.00 60.53 196 ASP A N 1
ATOM 1582 C CA . ASP A 1 196 ? 8.386 17.402 -8.613 1.00 60.53 196 ASP A CA 1
ATOM 1583 C C . ASP A 1 196 ? 7.225 18.328 -8.233 1.00 60.53 196 ASP A C 1
ATOM 1585 O O . ASP A 1 196 ? 7.252 18.935 -7.166 1.00 60.53 196 ASP A O 1
ATOM 1589 N N . LYS A 1 197 ? 6.196 18.424 -9.082 1.00 62.62 197 LYS A N 1
ATOM 1590 C CA . LYS A 1 197 ? 4.955 19.155 -8.783 1.00 62.62 197 LYS A CA 1
ATOM 1591 C C . LYS A 1 197 ? 4.060 18.460 -7.756 1.00 62.62 197 LYS A C 1
ATOM 1593 O O . LYS A 1 197 ? 3.129 19.096 -7.272 1.00 62.62 197 LYS A O 1
ATOM 1598 N N . ASP A 1 198 ? 4.320 17.186 -7.465 1.00 56.72 198 ASP A N 1
ATOM 1599 C CA . ASP A 1 198 ? 3.558 16.395 -6.496 1.00 56.72 198 ASP A CA 1
ATOM 1600 C C . ASP A 1 198 ? 4.178 16.426 -5.082 1.00 56.72 198 ASP A C 1
ATOM 1602 O O . ASP A 1 198 ? 3.597 15.832 -4.173 1.00 56.72 198 ASP A O 1
ATOM 1606 N N . LYS A 1 199 ? 5.338 17.086 -4.902 1.00 54.84 199 LYS A N 1
ATOM 1607 C CA . LYS A 1 199 ? 5.952 17.377 -3.590 1.00 54.84 199 LYS A CA 1
ATOM 1608 C C . LYS A 1 199 ? 5.152 18.426 -2.822 1.00 54.84 199 LYS A C 1
ATOM 1610 O O . LYS A 1 199 ? 4.992 18.229 -1.597 1.00 54.84 199 LYS A O 1
#

Solvent-accessible surface area (backbone atoms only — not comparable to full-atom values): 11898 Å² total; per-residue (Å²): 99,48,63,47,77,78,50,71,82,42,81,46,82,72,72,44,64,45,70,44,97,87,69,50,70,46,89,61,66,43,83,67,35,75,43,61,49,64,53,73,53,69,79,60,62,76,88,77,48,58,70,79,57,51,55,64,73,65,50,97,59,97,74,80,86,60,71,93,47,44,66,64,50,44,49,72,75,31,58,57,53,77,56,98,40,24,21,39,39,34,46,74,45,78,54,74,59,91,74,60,68,66,57,58,50,50,51,53,51,50,54,54,48,41,48,25,47,16,47,46,52,57,77,45,78,86,63,92,65,56,74,69,56,48,52,51,48,38,52,49,46,40,50,49,33,61,74,70,67,62,67,58,66,46,77,53,72,47,93,50,61,58,26,47,39,37,38,38,36,65,63,52,55,65,30,22,49,36,31,47,53,51,48,28,61,76,69,71,49,84,86,82,66,96,44,85,88,72,111

Sequence (199 aa):
MVGKITSNPYKDIESVTLLNVDGITDEKLLKFSLRRNVEWGKTQFRDKLPLAINNSFRANQTVFSANEYWKELNHWLSVAFISDNEAYISSRIEQTEGINNLDIAQYSIIINKIEAIAQTIADNDNLDFDNKELLALFENTYKELRKNRTFTVTTQQVFLSPGDLWAKTSGSRKKSLLVVCTFLIMFNIEPSFADDKDK

Secondary structure (DSSP, 8-state):
--EEE-S--EE--S-EEEEPTTSPEEEEEE---EE--EEE-PPPPGGGS-HHHHHHTTSS-SS---GGGHHHHHHHH-SEEEETTEEEEEEEE---SPPPHHHHHHHHHHHHHHHHHHHHHHHTTT----HHHHHHHHHHHHHHHHHHT----EEEE--SSSEEEEEEE-S-HHHHHHHHHHHHHHTTPPP--SSGGG-

Mean predicted aligned error: 10.07 Å

pLDDT: mean 80.3, std 9.42, range [52.56, 93.25]

Radius of gyration: 21.64 Å; Cα contacts (8 Å, |Δi|>4): 243; chains: 1; bounding box: 52×43×59 Å

Organism: NCBI:txid165302

Foldseek 3Di:
DDWDFPDDKDFAQDWDWDQDPVRDTDPDTDRDGIDTDIDDDDDDDLVLQDPVVNVVVVDPDPDDDPPVCVPSVCLSVDQWDDDPLKIKGKDWAQDQDQDPVVVVVVVVVVLLLLLLLLVLCVVCVPDDDDPVRSVVSSVVSSVVCVVVVVFQKDWDWDNHNGIMIMIMHHDGSSSNVSSVVSVCVVVVHDDDDPDPVVD

Nearest PDB structures (foldseek):
  5zw4-assembly1_A  TM=2.983E-01  e=1.315E+00  Bacillus subtilis subsp. subtilis str. 168
  1ztg-assembly1_A  TM=4.796E-01  e=2.519E+00  Homo sapiens
  7orn-assembly1_A  TM=3.118E-01  e=3.386E+00  Orthobunyavirus lacrosseense
  4pww-assembly1_A-2  TM=3.424E-01  e=7.303E+00  synthetic construct